Protein 6V0M (pdb70)

B-factor: mean 37.72, std 11.83, range [20.45, 95.03]

Radius of gyration: 22.23 Å; Cα contacts (8 Å, |Δi|>4): 174; chains: 3; bounding box: 69×32×53 Å

GO terms:
  GO:0004709 MAP kinase kinase kinase activity (F, IDA)
  GO:0106310 protein serine kinase activity (F, EXP)

Sequence (207 aa):
GPGDKELIDWLRLQGADAKTIEKIVEEGYTLSDILNEITKEDLRYLRLRGGLLCRLWSAVSQYRRAQEASEGPGDKELIDWLRLQGADAKTIEKIVEEGYTLSDILNEITKEDLRYLRLRGGLLCRLWSAVSQYRRAQEASEGDKELIDWLRLQGADAKTIEKIVEEGYTLSDILNEITKEDLRYLRLRGGLLCRLWSAVSQYRRAQ

Solvent-accessible surface area: 12331 Å² total; per-residue (Å²): 10,126,49,6,119,103,0,2,52,39,0,95,149,25,49,12,54,27,121,9,3,10,78,0,2,34,119,19,41,68,24,65,44,0,32,59,122,5,69,85,115,42,0,149,176,16,198,17,171,52,42,12,8,84,109,0,54,46,27,0,22,105,89,61,144,60,95,140,88,90,186,8,126,49,6,89,104,0,2,64,42,0,87,143,34,44,7,71,27,124,8,1,8,74,0,3,34,118,23,42,72,40,67,46,1,16,66,125,5,72,36,110,39,0,28,168,13,198,15,138,11,0,16,8,10,95,1,64,22,17,0,22,98,78,68,150,52,88,130,90,93,183,94,82,152,96,0,37,60,29,1,142,144,34,48,10,75,80,176,21,16,89,74,3,39,95,21,38,14,63,25,62,18,5,23,73,81,0,56,69,92,8,3,141,121,26,200,16,210,55,37,16,6,76,122,4,53,72,20,0,28,117,73,76,175,80,140

Organism: Homo sapiens (NCBI:txid9606)

Nearest PDB structures (foldseek):
  6v0m-assembly2_B  TM=1.014E+00  e=4.541E-10  Homo sapiens
  6v0m-assembly3_C  TM=9.895E-01  e=1.763E-08  Homo sapiens
  8b10-a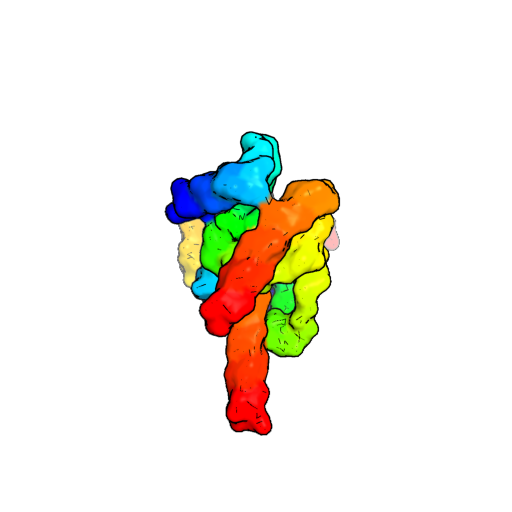ssembly1_E  TM=8.251E-01  e=5.414E-01  Homo sapiens
  3bs5-assembly1_B  TM=7.242E-01  e=5.760E-01  Homo sapiens
  2y9t-assembly1_A  TM=8.097E-01  e=1.290E+00  Homo sapiens

Foldseek 3Di:
DPQCVVVLVVLVVLPDDPVLSVLCVVVVDHPCCLLPPDDLVVVVVSVDDPSSSVSSVVVSVVSVCCVVVVD/DPQLVVVLVVLVVLPHDPVLSVLCVVVVDHPCCLLPPDDLVVVVVSVDDPVSSVSSVVVSVVSVVVVVVVD/DLVVVLVVLVVLVHDPVVSVLVVVVVDDPCCLLPPDDLVNVVVSVDDPVSSVSSVVVSVVSVVVD

Structure (mmCIF, N/CA/C/O backbone):
data_6V0M
#
_entry.id   6V0M
#
_cell.length_a   45.415
_cell.length_b   53.558
_cell.length_c   96.258
_cell.angle_alpha   90.00
_cell.angle_beta   90.00
_cell.angle_gamma   90.00
#
_symmetry.space_group_name_H-M   'P 21 21 21'
#
loop_
_entity.id
_entity.type
_entity.pdbx_description
1 polymer 'Mitogen-activated protein kinase kinase kinase 15'
2 water water
#
loop_
_atom_site.group_PDB
_atom_site.id
_atom_site.type_symbol
_atom_site.label_atom_id
_atom_site.label_alt_id
_atom_site.label_comp_id
_atom_site.label_asym_id
_atom_site.label_entity_id
_atom_site.label_seq_id
_atom_site.pdbx_PDB_ins_code
_atom_site.Cartn_x
_atom_site.Cartn_y
_atom_site.Cartn_z
_atom_site.occupancy
_atom_site.B_iso_or_equiv
_atom_site.auth_seq_id
_atom_site.auth_comp_id
_atom_site.auth_asym_id
_atom_site.auth_atom_id
_atom_site.pdbx_PDB_model_num
ATOM 1 N N . GLY A 1 1 ? 41.031 -4.128 71.499 1.00 29.76 1238 GLY A N 1
ATOM 2 C CA . GLY A 1 1 ? 41.292 -5.510 71.018 1.00 32.01 1238 GLY A CA 1
ATOM 3 C C . GLY A 1 1 ? 42.366 -6.138 71.905 1.00 33.36 1238 GLY A C 1
ATOM 4 O O . GLY A 1 1 ? 43.074 -5.433 72.633 1.00 29.93 1238 GLY A O 1
ATOM 5 N N . PRO A 1 2 ? 42.477 -7.474 71.889 1.00 38.51 1239 PRO A N 1
ATOM 6 C CA . PRO A 1 2 ? 43.536 -8.171 72.625 1.00 39.33 1239 PRO A CA 1
ATOM 7 C C . PRO A 1 2 ? 44.892 -7.669 72.220 1.00 37.05 1239 PRO A C 1
ATOM 8 O O . PRO A 1 2 ? 45.124 -7.448 71.020 1.00 41.03 1239 PRO A O 1
ATOM 12 N N . GLY A 1 3 ? 45.732 -7.356 73.217 1.00 43.03 1240 GLY A N 1
ATOM 13 C CA . GLY A 1 3 ? 47.051 -6.776 72.994 1.00 38.97 1240 GLY A CA 1
ATOM 14 C C . GLY A 1 3 ? 47.125 -5.271 72.741 1.00 35.74 1240 GLY A C 1
ATOM 15 O O . GLY A 1 3 ? 48.178 -4.661 72.579 1.00 38.02 1240 GLY A O 1
ATOM 16 N N . ASP A 1 4 ? 45.964 -4.607 72.715 1.00 32.03 1241 ASP A N 1
ATOM 17 C CA . ASP A 1 4 ? 46.009 -3.175 72.631 1.00 30.37 1241 ASP A CA 1
ATOM 18 C C . ASP A 1 4 ? 46.558 -2.503 73.885 1.00 28.55 1241 ASP A C 1
ATOM 19 O O . ASP A 1 4 ? 46.980 -1.357 73.789 1.00 28.25 1241 ASP A O 1
ATOM 24 N N . LYS A 1 5 ? 46.544 -3.180 75.035 1.00 26.39 1242 LYS A N 1
ATOM 25 C CA . LYS A 1 5 ? 47.091 -2.561 76.250 1.00 28.66 1242 LYS A CA 1
ATOM 26 C C . LYS A 1 5 ? 48.568 -2.186 76.001 1.00 28.13 1242 LYS A C 1
ATOM 27 O O . LYS A 1 5 ? 48.981 -1.082 76.339 1.00 27.08 1242 LYS A O 1
ATOM 33 N N . GLU A 1 6 ? 49.344 -3.095 75.418 1.00 31.71 1243 GLU A N 1
ATOM 34 C CA . GLU A 1 6 ? 50.781 -2.825 75.135 1.00 34.62 1243 GLU A CA 1
ATOM 35 C C . GLU A 1 6 ? 50.968 -1.650 74.175 1.00 30.95 1243 GLU A C 1
ATOM 36 O O . GLU A 1 6 ? 51.828 -0.791 74.376 1.00 27.62 1243 GLU A O 1
ATOM 42 N N . LEU A 1 7 ? 50.121 -1.601 73.145 1.00 29.08 1244 LEU A N 1
ATOM 43 C CA . LEU A 1 7 ? 50.108 -0.522 72.170 1.00 27.11 1244 LEU A CA 1
ATOM 44 C C . LEU A 1 7 ? 49.748 0.780 72.836 1.00 25.75 1244 LEU A C 1
ATOM 45 O O . LEU A 1 7 ? 50.409 1.772 72.639 1.00 25.23 1244 LEU A O 1
ATOM 50 N N . ILE A 1 8 ? 48.631 0.799 73.563 1.00 25.43 1245 ILE A N 1
ATOM 51 C CA . ILE A 1 8 ? 48.133 2.015 74.210 1.00 24.69 1245 ILE A CA 1
ATOM 52 C C . ILE A 1 8 ? 49.173 2.603 75.186 1.00 28.54 1245 ILE A C 1
ATOM 53 O O . ILE A 1 8 ? 49.432 3.831 75.182 1.00 29.07 1245 ILE A O 1
ATOM 58 N N . ASP A 1 9 ? 49.789 1.731 75.999 1.00 26.97 1246 ASP A N 1
ATOM 59 C CA . ASP A 1 9 ? 50.789 2.175 76.958 1.00 31.51 1246 ASP A CA 1
ATOM 60 C C . ASP A 1 9 ? 52.002 2.831 76.280 1.00 30.32 1246 ASP A C 1
ATOM 61 O O . ASP A 1 9 ? 52.479 3.861 76.729 1.00 28.55 1246 ASP A O 1
ATOM 66 N N . TRP A 1 10 ? 52.472 2.228 75.181 1.00 30.44 1247 TRP A N 1
ATOM 67 C CA . TRP A 1 10 ? 53.619 2.727 74.411 1.00 29.73 1247 TRP A CA 1
ATOM 68 C C . TRP A 1 10 ? 53.272 4.083 73.728 1.00 29.75 1247 TRP A C 1
ATOM 69 O O . TRP A 1 10 ? 54.064 5.019 73.771 1.00 29.17 1247 TRP A O 1
ATOM 80 N N . LEU A 1 11 ? 52.059 4.197 73.161 1.00 24.39 12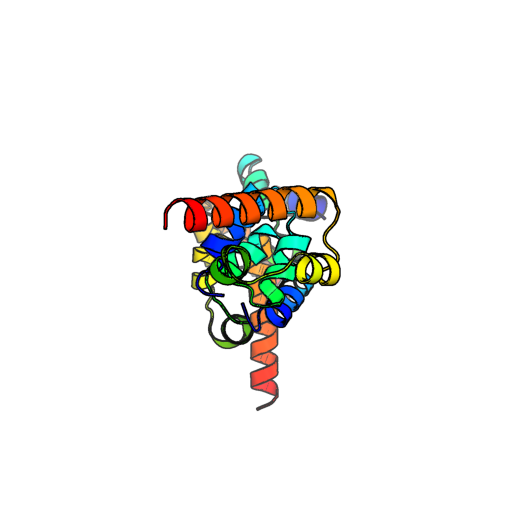48 LEU A N 1
ATOM 81 C CA . LEU A 1 11 ? 51.562 5.420 72.546 1.00 23.49 1248 LEU A CA 1
ATOM 82 C C . LEU A 1 11 ? 51.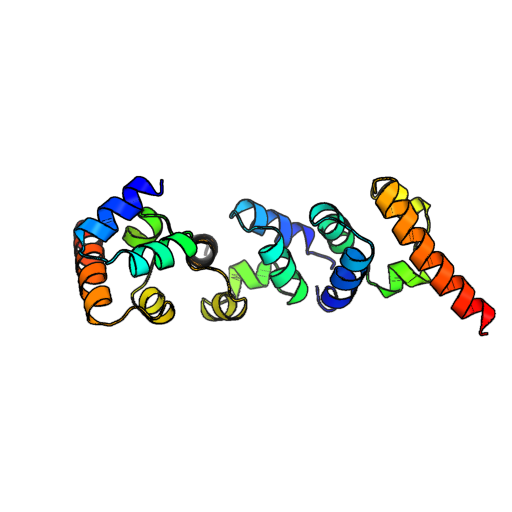525 6.559 73.595 1.00 29.13 1248 LEU A C 1
ATOM 83 O O . LEU A 1 11 ? 51.945 7.671 73.294 1.00 29.18 1248 LEU A O 1
ATOM 88 N N . ARG A 1 12 ? 51.025 6.270 74.801 1.00 28.39 1249 ARG A N 1
ATOM 89 C CA . ARG A 1 12 ? 50.937 7.242 75.879 1.00 32.89 1249 ARG A CA 1
ATOM 90 C C . ARG A 1 12 ? 52.326 7.674 76.297 1.00 31.70 1249 ARG A C 1
ATOM 91 O O . ARG A 1 12 ? 52.523 8.815 76.582 1.00 38.90 1249 ARG A O 1
ATOM 99 N N . LEU A 1 13 ? 53.284 6.742 76.308 1.00 35.51 1250 LEU A N 1
ATOM 100 C CA . LEU A 1 13 ? 54.689 7.054 76.635 1.00 38.70 1250 LEU A CA 1
ATOM 101 C C . LEU A 1 13 ? 55.309 8.038 75.601 1.00 39.08 1250 LEU A C 1
ATOM 102 O O . LEU A 1 13 ? 56.197 8.805 75.926 1.00 40.34 1250 LEU A O 1
ATOM 107 N N . GLN A 1 14 ? 54.837 8.015 74.359 1.00 36.52 1251 GLN A N 1
ATOM 108 C CA . GLN A 1 14 ? 55.264 8.957 73.319 1.00 35.37 1251 GLN A CA 1
ATOM 109 C C . GLN A 1 14 ? 54.427 10.256 73.352 1.00 33.23 1251 GLN A C 1
ATOM 110 O O . GLN A 1 14 ? 54.568 11.120 72.471 1.00 33.99 1251 GLN A O 1
ATOM 116 N N . GLY A 1 15 ? 53.500 10.368 74.310 1.00 37.07 1252 GLY A N 1
ATOM 117 C CA . GLY A 1 15 ? 52.674 11.566 74.540 1.00 33.50 1252 GL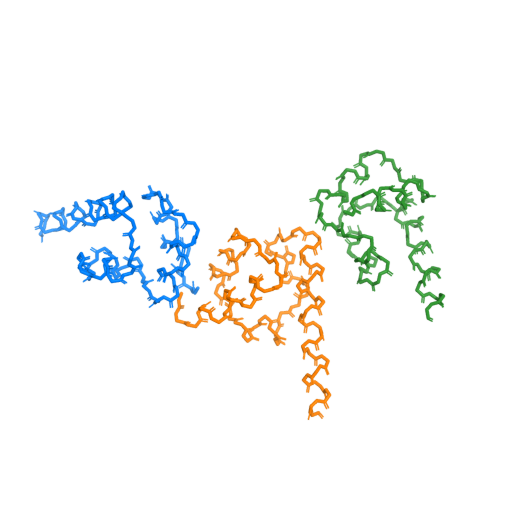Y A CA 1
ATOM 118 C C . GLY A 1 15 ? 51.406 11.685 73.724 1.00 37.09 1252 GLY A C 1
ATOM 119 O O . GLY A 1 15 ? 50.903 12.771 73.475 1.00 37.46 1252 GLY A O 1
ATOM 120 N N . ALA A 1 16 ? 50.871 10.544 73.271 1.00 30.08 1253 ALA A N 1
ATOM 121 C CA . ALA A 1 16 ? 49.686 10.551 72.462 1.00 28.71 1253 ALA A CA 1
ATOM 122 C C . ALA A 1 16 ? 48.466 10.811 73.337 1.00 32.40 1253 ALA A C 1
ATOM 123 O O . ALA A 1 16 ? 48.365 10.331 74.456 1.00 34.04 1253 ALA A O 1
ATOM 125 N N . ASP A 1 17 ? 47.557 11.627 72.819 1.00 30.09 1254 ASP A N 1
ATOM 126 C CA . ASP A 1 17 ? 46.277 11.982 73.449 1.00 36.04 1254 ASP A CA 1
ATOM 127 C C . ASP A 1 17 ? 45.244 10.872 73.149 1.00 34.37 1254 ASP A C 1
ATOM 128 O O . ASP A 1 17 ? 45.420 10.052 72.227 1.00 30.04 1254 ASP A O 1
ATOM 133 N N . ALA A 1 18 ? 44.169 10.858 73.928 1.00 35.44 1255 ALA A N 1
ATOM 134 C CA . ALA A 1 18 ? 43.162 9.799 73.855 1.00 35.39 1255 ALA A CA 1
ATOM 135 C C . ALA A 1 18 ? 42.530 9.677 72.471 1.00 38.55 1255 ALA A C 1
ATOM 136 O O . ALA A 1 18 ? 42.272 8.575 72.028 1.00 37.83 1255 ALA A O 1
ATOM 138 N N . LYS A 1 19 ? 42.270 10.814 71.795 1.00 39.45 1256 LYS A N 1
ATOM 139 C CA . LYS A 1 19 ? 41.653 10.763 70.474 1.00 40.02 1256 LYS A CA 1
ATOM 140 C C . LYS A 1 19 ? 42.569 10.162 69.446 1.00 35.65 1256 LYS A C 1
ATOM 141 O O . LYS A 1 19 ? 42.147 9.402 68.580 1.00 34.48 1256 LYS A O 1
ATOM 147 N N . THR A 1 20 ? 43.870 10.467 69.529 1.00 33.05 1257 THR A N 1
ATOM 148 C CA . THR A 1 20 ? 44.825 9.893 68.650 1.00 30.87 1257 THR A CA 1
ATOM 149 C C . THR A 1 20 ? 44.986 8.397 68.853 1.00 29.28 1257 THR A C 1
ATOM 150 O O . THR A 1 20 ? 45.108 7.638 67.861 1.00 24.23 1257 THR A O 1
ATOM 154 N N . ILE A 1 21 ? 44.996 7.994 70.127 1.00 27.16 1258 ILE A N 1
ATOM 155 C CA . ILE A 1 21 ? 45.095 6.610 70.503 1.00 26.16 1258 ILE A CA 1
ATOM 156 C C . ILE A 1 21 ? 43.871 5.861 69.887 1.00 22.82 1258 ILE A C 1
ATOM 157 O O . ILE A 1 21 ? 44.023 4.757 69.322 1.00 22.41 1258 ILE A O 1
ATOM 162 N N . GLU A 1 22 ? 42.701 6.461 69.979 1.00 26.05 1259 GLU A N 1
ATOM 163 C CA . GLU A 1 22 ? 41.487 5.837 69.402 1.00 27.90 1259 GLU A CA 1
ATOM 164 C C . GLU A 1 22 ? 41.581 5.609 67.914 1.00 27.83 1259 GLU A C 1
ATOM 165 O O . GLU A 1 22 ? 41.249 4.528 67.415 1.00 24.86 1259 GLU A O 1
ATOM 171 N N . LYS A 1 23 ? 42.095 6.621 67.201 1.00 30.97 1260 LYS A N 1
ATOM 172 C CA . LYS A 1 23 ? 42.303 6.537 65.785 1.00 35.03 1260 LYS A CA 1
ATOM 173 C C . LYS A 1 23 ? 43.235 5.392 65.387 1.00 29.10 1260 LYS A C 1
ATOM 174 O O . LYS A 1 23 ? 42.908 4.582 64.459 1.00 26.81 1260 LYS A O 1
ATOM 180 N N . ILE A 1 24 ? 44.385 5.282 66.078 1.00 27.09 1261 ILE A N 1
ATOM 181 C CA . ILE A 1 24 ? 45.302 4.211 65.786 1.00 24.86 1261 ILE A CA 1
ATOM 182 C C . ILE A 1 24 ? 44.751 2.810 66.071 1.00 29.82 1261 ILE A C 1
ATOM 183 O O . ILE A 1 24 ? 44.873 1.855 65.265 1.00 25.28 1261 ILE A O 1
ATOM 188 N N . VAL A 1 25 ? 44.086 2.699 67.222 1.00 25.80 1262 VAL A N 1
ATOM 189 C CA . VAL A 1 25 ? 43.449 1.431 67.607 1.00 25.27 1262 VAL A CA 1
ATOM 190 C C . VAL A 1 25 ? 42.349 1.054 66.622 1.00 24.18 1262 VAL A C 1
ATOM 191 O O . VAL A 1 25 ? 42.217 -0.109 66.230 1.00 29.29 1262 VAL A O 1
ATOM 195 N N . GLU A 1 26 ? 41.544 2.026 66.211 1.00 27.01 1263 GLU A N 1
ATOM 196 C CA . GLU A 1 26 ? 40.430 1.730 65.248 1.00 29.75 1263 GLU A CA 1
ATOM 197 C C . GLU A 1 26 ? 40.915 1.186 63.928 1.00 28.75 1263 GLU A C 1
ATOM 198 O O . GLU A 1 26 ? 40.214 0.453 63.298 1.00 25.30 1263 GLU A O 1
ATOM 204 N N . GLU A 1 27 ? 42.158 1.518 63.532 1.00 25.98 1264 GLU A N 1
ATOM 205 C CA . GLU A 1 27 ? 42.769 0.944 62.339 1.00 28.67 1264 GLU A CA 1
ATOM 206 C C . GLU A 1 27 ? 43.363 -0.426 62.533 1.00 27.03 1264 GLU A C 1
ATOM 207 O O . GLU A 1 27 ? 43.749 -1.086 61.568 1.00 27.69 1264 GLU A O 1
ATOM 213 N N . GLY A 1 28 ? 43.399 -0.931 63.775 1.00 26.38 1265 GLY A N 1
ATOM 214 C CA . GLY A 1 28 ? 43.838 -2.283 64.006 1.00 28.33 1265 GLY A CA 1
ATOM 215 C C . GLY A 1 28 ? 45.370 -2.393 63.896 1.00 24.20 1265 GLY A C 1
ATOM 216 O O . GLY A 1 28 ? 45.900 -3.441 63.640 1.00 27.49 1265 GLY A O 1
ATOM 217 N N . TYR A 1 29 ? 46.048 -1.269 64.070 1.00 24.01 1266 TYR A N 1
ATOM 218 C CA . TYR A 1 29 ? 47.546 -1.317 64.239 1.00 24.52 1266 TYR A CA 1
ATOM 219 C C . TYR A 1 29 ? 47.901 -2.052 65.536 1.00 30.30 1266 TYR A C 1
ATOM 220 O O . TYR A 1 29 ? 47.296 -1.869 66.552 1.00 31.00 1266 TYR A O 1
ATOM 229 N N . THR A 1 30 ? 48.936 -2.879 65.461 1.00 27.96 1267 THR A N 1
ATOM 230 C CA . THR A 1 30 ? 49.548 -3.504 66.651 1.00 27.55 1267 THR A CA 1
ATOM 231 C C . THR A 1 30 ? 50.830 -2.731 66.887 1.00 28.76 1267 THR A C 1
ATOM 232 O O . THR A 1 30 ? 51.346 -2.005 65.999 1.00 23.81 1267 THR A O 1
ATOM 236 N N . LEU A 1 31 ? 51.384 -2.942 68.080 1.00 28.79 1268 LEU A N 1
ATOM 237 C CA . LEU A 1 31 ? 52.663 -2.355 68.415 1.00 26.88 1268 LEU A CA 1
ATOM 238 C C . LEU A 1 31 ? 53.692 -2.878 67.425 1.00 25.72 1268 LEU A C 1
ATOM 239 O O . LEU A 1 31 ? 54.533 -2.118 66.925 1.00 29.02 1268 LEU A O 1
ATOM 244 N N . SER A 1 32 ? 53.620 -4.169 67.091 1.00 28.20 1269 SER A N 1
ATOM 245 C CA . SER A 1 32 ? 54.535 -4.714 66.071 1.00 27.19 1269 SER A CA 1
ATOM 246 C C . SER A 1 32 ? 54.512 -3.945 64.753 1.00 27.40 1269 SER A C 1
ATOM 247 O O . SER A 1 32 ? 55.565 -3.642 64.118 1.00 29.26 1269 SER A O 1
ATOM 250 N N . ASP A 1 33 ? 53.298 -3.631 64.284 1.00 26.43 1270 ASP A N 1
ATOM 251 C CA . ASP A 1 33 ? 53.136 -2.866 63.056 1.00 24.56 1270 ASP A CA 1
ATOM 252 C C . ASP A 1 33 ? 53.862 -1.511 63.167 1.00 22.73 1270 ASP A C 1
ATOM 253 O O . ASP A 1 33 ? 54.460 -1.051 62.153 1.00 25.18 1270 ASP A O 1
ATOM 258 N N . ILE A 1 34 ? 53.692 -0.810 64.315 1.00 23.74 1271 ILE A N 1
ATOM 259 C CA . ILE A 1 34 ? 54.214 0.534 64.506 1.00 23.02 1271 ILE A CA 1
ATOM 260 C C . ILE A 1 34 ? 55.750 0.455 64.519 1.00 23.10 1271 ILE A C 1
ATOM 261 O O . ILE A 1 34 ? 56.377 1.181 63.815 1.00 21.35 1271 ILE A O 1
ATOM 266 N N . LEU A 1 35 ? 56.273 -0.496 65.288 1.00 25.39 1272 LEU A N 1
ATOM 267 C CA . LEU A 1 35 ? 57.761 -0.626 65.401 1.00 27.82 1272 LEU A CA 1
ATOM 268 C C . LEU A 1 35 ? 58.446 -1.040 64.104 1.00 24.64 1272 LEU A C 1
ATOM 269 O O . LEU A 1 35 ? 59.569 -0.622 63.820 1.00 30.04 1272 LEU A O 1
ATOM 274 N N . ASN A 1 36 ? 57.810 -1.947 63.358 1.00 22.52 1273 ASN A N 1
ATOM 275 C CA . ASN A 1 36 ? 58.434 -2.653 62.216 1.00 28.62 1273 ASN A CA 1
ATOM 276 C C . ASN A 1 36 ? 57.953 -2.273 60.785 1.00 30.94 1273 ASN A C 1
ATOM 277 O O . ASN A 1 36 ? 58.708 -2.305 59.845 1.00 26.35 1273 ASN A O 1
ATOM 282 N N . GLU A 1 37 ? 56.666 -1.932 60.629 1.00 25.87 1274 GLU A N 1
ATOM 283 C CA . GLU A 1 37 ? 56.036 -1.874 59.305 1.00 28.66 1274 GLU A CA 1
ATOM 284 C C . GLU A 1 37 ? 55.634 -0.508 58.827 1.00 29.69 1274 GLU A C 1
ATOM 285 O O . GLU A 1 37 ? 55.723 -0.233 57.659 1.00 30.73 1274 GLU A O 1
ATOM 291 N N . ILE A 1 38 ? 55.137 0.348 59.726 1.00 29.64 1275 ILE A N 1
ATOM 292 C CA . ILE A 1 38 ? 54.620 1.636 59.259 1.00 30.72 1275 ILE A CA 1
ATOM 293 C C . ILE A 1 38 ? 55.675 2.558 58.683 1.00 35.41 1275 ILE A C 1
ATOM 294 O O . ILE A 1 38 ? 56.890 2.451 58.969 1.00 33.49 1275 ILE A O 1
ATOM 299 N N . THR A 1 39 ? 55.197 3.422 57.788 1.00 36.19 1276 THR A N 1
ATOM 300 C CA . THR A 1 39 ? 56.008 4.455 57.203 1.00 32.74 1276 THR A CA 1
ATOM 301 C C . THR A 1 39 ? 55.530 5.752 57.743 1.00 35.26 1276 THR A C 1
ATOM 302 O O . THR A 1 39 ? 54.412 5.869 58.283 1.00 31.73 1276 THR A O 1
ATOM 306 N N . LYS A 1 40 ? 56.344 6.785 57.539 1.00 33.91 1277 LYS A N 1
ATOM 307 C CA . LYS A 1 40 ? 55.943 8.118 57.948 1.00 37.38 1277 LYS A CA 1
ATOM 308 C C . LYS A 1 40 ? 54.650 8.511 57.213 1.00 37.62 1277 LYS A C 1
ATOM 309 O O . LYS A 1 40 ? 53.807 9.210 57.781 1.00 39.72 1277 LYS A O 1
ATOM 315 N N . GLU A 1 41 ? 54.499 8.075 55.957 1.00 33.21 1278 GLU A N 1
ATOM 316 C CA . GLU A 1 41 ? 53.302 8.394 55.178 1.00 38.42 1278 GLU A CA 1
ATOM 317 C C . GLU A 1 41 ? 52.005 7.873 55.810 1.00 34.05 1278 GLU A C 1
ATOM 318 O O . GLU A 1 41 ? 50.955 8.534 55.749 1.00 33.52 1278 GLU A O 1
ATOM 324 N N . ASP A 1 42 ? 52.086 6.716 56.471 1.00 30.00 1279 ASP A N 1
ATOM 325 C CA . ASP A 1 42 ? 50.932 6.135 57.227 1.00 28.77 1279 ASP A CA 1
ATOM 326 C C . ASP A 1 42 ? 50.550 7.081 58.327 1.00 31.09 1279 ASP A C 1
ATOM 327 O O . ASP A 1 42 ? 49.371 7.321 58.506 1.00 36.14 1279 ASP A O 1
ATOM 332 N N . LEU A 1 43 ? 51.555 7.615 59.047 1.00 29.32 1280 LEU A N 1
ATOM 333 C CA . LEU A 1 43 ? 51.286 8.565 60.138 1.00 28.90 1280 LEU A CA 1
ATOM 334 C C . LEU A 1 43 ? 50.633 9.869 59.613 1.00 27.89 1280 LEU A C 1
ATOM 335 O O . LEU A 1 43 ? 49.693 10.362 60.212 1.00 30.09 1280 LEU A O 1
ATOM 340 N N . ARG A 1 44 ? 51.127 10.383 58.481 1.00 29.06 1281 ARG A N 1
ATOM 341 C CA . ARG A 1 44 ? 50.541 11.558 57.849 1.00 31.47 1281 ARG A CA 1
ATOM 342 C C . ARG A 1 44 ? 49.095 11.303 57.416 1.00 33.61 1281 ARG A C 1
ATOM 343 O O . ARG A 1 44 ? 48.208 12.161 57.567 1.00 33.92 1281 ARG A O 1
ATOM 351 N N . TYR A 1 45 ? 48.839 10.105 56.884 1.00 32.60 1282 TYR A N 1
ATOM 352 C CA . TYR A 1 45 ? 47.472 9.771 56.436 1.00 32.16 1282 TYR A CA 1
ATOM 353 C C . TYR A 1 45 ? 46.526 9.728 57.641 1.00 30.81 1282 TYR A C 1
ATOM 354 O O . TYR A 1 45 ? 45.347 10.089 57.530 1.00 32.64 1282 TYR A O 1
ATOM 363 N N . LEU A 1 46 ? 47.036 9.301 58.803 1.00 29.94 1283 LEU A N 1
ATOM 364 C CA . LEU A 1 46 ? 46.261 9.308 60.035 1.00 31.13 1283 LEU A CA 1
ATOM 365 C C . LEU A 1 46 ? 46.007 10.703 60.551 1.00 32.11 1283 LEU A C 1
ATOM 366 O O . LEU A 1 46 ? 45.273 10.858 61.501 1.00 34.26 1283 LEU A O 1
ATOM 371 N N . ARG A 1 47 ? 46.620 11.698 59.908 1.00 32.92 1284 ARG A N 1
ATOM 372 C CA . ARG A 1 47 ? 46.565 13.101 60.332 1.00 38.14 1284 ARG A CA 1
ATOM 373 C C . ARG A 1 47 ? 47.058 13.346 61.763 1.00 31.93 1284 ARG A C 1
ATOM 374 O O . ARG A 1 47 ? 46.505 14.207 62.487 1.00 33.29 1284 ARG A O 1
ATOM 382 N N . LEU A 1 48 ? 48.169 12.695 62.108 1.00 27.81 1285 LEU A N 1
ATOM 383 C CA . LEU A 1 48 ? 48.857 12.973 63.349 1.00 27.84 1285 LEU A CA 1
ATOM 384 C C . LEU A 1 48 ? 49.420 14.362 63.323 1.00 26.60 1285 LEU A C 1
ATOM 385 O O . LEU A 1 48 ? 49.935 14.832 62.302 1.00 30.41 1285 LEU A O 1
ATOM 390 N N . ARG A 1 49 ? 49.276 15.068 64.450 1.00 27.17 1286 ARG A N 1
ATOM 391 C CA . ARG A 1 49 ? 49.903 16.359 64.649 1.00 28.99 1286 ARG A CA 1
ATOM 392 C C . ARG A 1 49 ? 51.435 16.197 64.735 1.00 27.56 1286 ARG A C 1
ATOM 393 O O . ARG A 1 49 ? 51.945 15.118 65.126 1.00 27.71 1286 ARG A O 1
ATOM 401 N N . GLY A 1 50 ? 52.132 17.242 64.310 1.00 27.82 1287 GLY A N 1
ATOM 402 C CA . GLY A 1 50 ? 53.594 17.233 64.108 1.00 30.82 1287 GLY A CA 1
ATOM 403 C C . GLY A 1 50 ? 54.402 16.751 65.301 1.00 29.49 1287 GLY A C 1
ATOM 404 O O . GLY A 1 50 ? 55.363 15.987 65.150 1.00 26.10 1287 GLY A O 1
ATOM 405 N N . GLY A 1 51 ? 54.065 17.250 66.492 1.00 30.45 1288 GLY A N 1
ATOM 406 C CA . GLY A 1 51 ? 54.783 16.923 67.727 1.00 31.32 1288 GLY A CA 1
ATOM 407 C C . GLY A 1 51 ? 54.786 15.431 67.996 1.00 28.91 1288 GLY A C 1
ATOM 408 O O . GLY A 1 51 ? 55.821 14.776 68.185 1.00 29.56 1288 GLY A O 1
ATOM 409 N N . LEU A 1 52 ? 53.592 14.832 68.003 1.00 24.72 1289 LEU A N 1
ATOM 410 C CA . LEU A 1 52 ? 53.488 13.410 68.232 1.00 27.17 1289 LEU A CA 1
ATOM 411 C C . LEU A 1 52 ? 54.143 12.628 67.107 1.00 25.90 1289 LEU A C 1
ATOM 412 O O . LEU A 1 52 ? 54.811 11.630 67.366 1.00 27.55 1289 LEU A O 1
ATOM 417 N N . LEU A 1 53 ? 53.939 13.076 65.860 1.00 26.39 1290 LEU A N 1
ATOM 418 C CA . LEU A 1 53 ? 54.484 12.374 64.735 1.00 27.83 1290 LEU A CA 1
ATOM 419 C C . LEU A 1 53 ? 56.012 12.369 64.844 1.00 28.89 1290 LEU A C 1
ATOM 420 O O . LEU A 1 53 ? 56.656 11.360 64.650 1.00 27.42 1290 LEU A O 1
ATOM 425 N N . CYS A 1 54 ? 56.551 13.500 65.263 1.00 26.97 1291 CYS A N 1
ATOM 426 C CA . CYS A 1 54 ? 58.047 13.655 65.391 1.00 28.92 1291 CYS A CA 1
ATOM 427 C C . CYS A 1 54 ? 58.585 12.691 66.443 1.00 30.90 1291 CYS A C 1
ATOM 428 O O . CYS A 1 54 ? 59.471 11.887 66.151 1.00 29.22 1291 CYS A O 1
ATOM 431 N N . ARG A 1 55 ? 57.939 12.706 67.612 1.00 30.35 1292 ARG A N 1
ATOM 432 C CA . ARG A 1 55 ? 58.266 11.844 68.744 1.00 35.61 1292 ARG A CA 1
ATOM 433 C C . ARG A 1 55 ? 58.129 10.392 68.452 1.00 32.22 1292 ARG A C 1
ATOM 434 O O . ARG A 1 55 ? 59.008 9.563 68.783 1.00 31.78 1292 ARG A O 1
ATOM 442 N N . LEU A 1 56 ? 56.975 10.035 67.873 1.00 28.27 1293 LEU A N 1
ATOM 443 C CA . LEU A 1 56 ? 56.689 8.675 67.580 1.00 29.94 1293 LEU A CA 1
ATOM 444 C C . LEU A 1 56 ? 57.671 8.093 66.536 1.00 25.30 1293 LEU A C 1
ATOM 445 O O . LEU A 1 56 ? 58.243 6.995 66.728 1.00 26.73 1293 LEU A O 1
ATOM 450 N N . TRP A 1 57 ? 57.887 8.845 65.462 1.00 24.29 1294 TRP A N 1
ATOM 451 C CA . TRP A 1 57 ? 58.783 8.382 64.437 1.00 26.62 1294 TRP A CA 1
ATOM 452 C C . TRP A 1 57 ? 60.232 8.303 64.941 1.00 28.26 1294 TRP A C 1
ATOM 453 O O . TRP A 1 57 ? 60.989 7.425 64.524 1.00 24.11 1294 TRP A O 1
ATOM 464 N N . SER A 1 58 ? 60.628 9.231 65.802 1.00 29.37 1295 SER A N 1
ATOM 465 C CA . SER A 1 58 ? 61.976 9.164 66.389 1.00 28.57 1295 SER A CA 1
ATOM 466 C C . SER A 1 58 ? 62.153 7.885 67.204 1.00 26.42 1295 SER A C 1
ATOM 467 O O . SER A 1 58 ? 63.188 7.180 67.030 1.00 26.94 1295 SER A O 1
ATOM 470 N N . ALA A 1 59 ? 61.129 7.514 67.997 1.00 28.28 1296 ALA A N 1
ATOM 471 C CA . ALA A 1 59 ? 61.149 6.243 68.753 1.00 27.20 1296 ALA A CA 1
ATOM 472 C C . ALA A 1 59 ? 61.224 4.996 67.833 1.00 28.52 1296 ALA A C 1
ATOM 473 O O . ALA A 1 59 ? 62.088 4.107 68.022 1.00 26.50 1296 ALA A O 1
ATOM 475 N N . VAL A 1 60 ? 60.359 4.963 66.821 1.00 21.58 1297 VAL A N 1
ATOM 476 C CA . VAL A 1 60 ? 60.329 3.882 65.846 1.00 21.74 1297 VAL A CA 1
ATOM 477 C C . VAL A 1 60 ? 61.728 3.780 65.129 1.00 24.09 1297 VAL A C 1
ATOM 478 O O . VAL A 1 60 ? 62.311 2.689 65.005 1.00 25.49 1297 VAL A O 1
ATOM 482 N N . SER A 1 61 ? 62.271 4.928 64.669 1.00 23.75 1298 SER A N 1
ATOM 483 C CA . SER A 1 61 ? 63.515 4.949 63.937 1.00 27.48 1298 SER A CA 1
ATOM 484 C C . SER A 1 61 ? 64.705 4.453 64.783 1.00 27.03 1298 SER A C 1
ATOM 485 O O . SER A 1 61 ? 65.550 3.707 64.266 1.00 24.93 1298 SER A O 1
ATOM 488 N N . GLN A 1 62 ? 64.758 4.870 66.043 1.00 25.06 1299 GLN A N 1
ATOM 489 C CA . GLN A 1 62 ? 65.810 4.386 66.967 1.00 28.13 1299 GLN A CA 1
ATOM 490 C C . GLN A 1 62 ? 65.730 2.885 67.216 1.00 26.09 1299 GLN A C 1
ATOM 491 O O . GLN A 1 62 ? 66.781 2.187 67.280 1.00 26.27 1299 GLN A O 1
ATOM 497 N N . TYR A 1 63 ? 64.496 2.362 67.343 1.00 24.21 1300 TYR A N 1
ATOM 498 C CA . TYR A 1 63 ? 64.276 0.938 67.494 1.00 23.83 1300 TYR A CA 1
ATOM 499 C C . TYR A 1 63 ? 64.793 0.215 66.256 1.00 21.96 1300 TYR A C 1
ATOM 500 O O . TYR A 1 63 ? 65.560 -0.757 66.395 1.00 23.56 1300 TYR A O 1
ATOM 509 N N . ARG A 1 64 ? 64.436 0.721 65.079 1.00 22.06 1301 ARG A N 1
ATOM 510 C CA . ARG A 1 64 ? 64.820 0.057 63.826 1.00 24.61 1301 ARG A CA 1
ATOM 511 C C . ARG A 1 64 ? 66.328 0.110 63.570 1.00 25.26 1301 ARG A C 1
ATOM 512 O O . ARG A 1 64 ? 66.961 -0.874 63.094 1.00 24.64 1301 ARG A O 1
ATOM 520 N N . ARG A 1 65 ? 66.921 1.251 63.913 1.00 27.20 1302 ARG A N 1
ATOM 521 C CA . ARG A 1 65 ? 68.402 1.396 63.799 1.00 31.67 1302 ARG A CA 1
ATOM 522 C C . ARG A 1 65 ? 69.139 0.450 64.717 1.00 29.67 1302 ARG A C 1
ATOM 523 O O . ARG A 1 65 ? 70.158 -0.139 64.326 1.00 28.84 1302 ARG A O 1
ATOM 531 N N . ALA A 1 66 ? 68.655 0.315 65.950 1.00 26.79 1303 ALA A N 1
ATOM 532 C CA . ALA A 1 66 ? 69.254 -0.579 66.920 1.00 28.16 1303 ALA A CA 1
ATOM 533 C C . ALA A 1 66 ? 69.155 -2.028 66.475 1.00 30.35 1303 ALA A C 1
ATOM 534 O O . ALA A 1 66 ? 70.156 -2.782 66.611 1.00 30.28 1303 ALA A O 1
ATOM 536 N N . GLN A 1 67 ? 67.947 -2.430 66.021 1.00 30.13 1304 GLN A N 1
ATOM 537 C CA . GLN A 1 67 ? 67.794 -3.775 65.469 1.00 31.38 1304 GLN A CA 1
ATOM 538 C C . GLN A 1 67 ? 68.732 -4.052 64.302 1.00 30.74 1304 GLN A C 1
ATOM 539 O O . GLN A 1 67 ? 69.444 -5.044 64.285 1.00 38.46 1304 GLN A O 1
ATOM 545 N N . GLU A 1 68 ? 68.813 -3.131 63.351 1.00 31.29 1305 GLU A N 1
ATOM 546 C CA . GLU A 1 68 ? 69.630 -3.322 62.167 1.00 35.80 1305 GLU A CA 1
ATOM 547 C C . GLU A 1 68 ? 71.089 -3.269 62.554 1.00 36.53 1305 GLU A C 1
ATOM 548 O O . GLU A 1 68 ? 71.923 -4.044 62.019 1.00 41.12 1305 GLU A O 1
ATOM 554 N N . ALA A 1 69 ? 71.432 -2.358 63.469 1.00 33.52 1306 ALA A N 1
ATOM 555 C CA . ALA A 1 69 ? 72.827 -2.204 63.947 1.00 36.94 1306 ALA A CA 1
ATOM 556 C C . ALA A 1 69 ? 73.285 -3.455 64.666 1.00 39.34 1306 ALA A C 1
ATOM 557 O O . ALA A 1 69 ? 74.505 -3.806 64.620 1.00 37.20 1306 ALA A O 1
ATOM 559 N N . SER A 1 70 ? 72.347 -4.140 65.333 1.00 40.32 1307 SER A N 1
ATOM 560 C CA . SER A 1 70 ? 72.712 -5.261 66.208 1.00 46.68 1307 SER A CA 1
ATOM 561 C C . SER A 1 70 ? 72.889 -6.522 65.417 1.00 51.35 1307 SER A C 1
ATOM 562 O O . SER A 1 70 ? 73.664 -7.362 65.834 1.00 48.88 1307 SER A O 1
ATOM 565 N N . GLU A 1 71 ? 72.128 -6.655 64.315 1.00 54.38 1308 GLU A N 1
ATOM 566 C CA . GLU A 1 71 ? 72.276 -7.697 63.290 1.00 58.63 1308 GLU A CA 1
ATOM 567 C C . GLU A 1 71 ? 72.527 -9.092 63.873 1.00 70.10 1308 GLU A C 1
ATOM 568 O O . GLU A 1 71 ? 72.108 -10.114 63.304 1.00 70.95 1308 GLU A O 1
ATOM 574 N N . GLY B 1 1 ? 41.870 -2.466 67.936 1.00 29.69 1238 GLY B N 1
ATOM 575 C CA . GLY B 1 1 ? 41.776 -3.625 67.079 1.00 30.32 1238 GLY B CA 1
ATOM 576 C C . GLY B 1 1 ? 40.664 -3.481 66.044 1.00 35.42 1238 GLY B C 1
ATOM 577 O O . GLY B 1 1 ? 39.825 -2.584 66.137 1.00 30.29 1238 GLY B O 1
ATOM 578 N N . PRO B 1 2 ? 40.658 -4.363 65.016 1.00 37.29 1239 PRO B N 1
ATOM 579 C CA . PRO B 1 2 ? 39.603 -4.380 64.006 1.00 39.37 1239 PRO B CA 1
ATOM 580 C C . PRO B 1 2 ? 38.247 -4.510 64.666 1.00 37.26 1239 PRO B C 1
ATOM 581 O O . PRO B 1 2 ? 38.087 -5.317 65.613 1.00 36.73 1239 PRO B O 1
ATOM 585 N N . GLY B 1 3 ? 37.306 -3.648 64.280 1.00 40.31 1240 GLY B N 1
ATOM 586 C CA . GLY B 1 3 ? 35.992 -3.593 64.916 1.00 34.78 1240 GLY B CA 1
ATOM 587 C C . GLY B 1 3 ? 35.819 -2.621 66.076 1.00 34.16 1240 GLY B C 1
ATOM 588 O O . GLY B 1 3 ? 34.707 -2.338 66.549 1.00 34.76 1240 GLY B O 1
ATOM 589 N N . ASP B 1 4 ? 36.931 -2.107 66.613 1.00 28.96 1241 ASP B N 1
ATOM 590 C CA . ASP B 1 4 ? 36.777 -1.211 67.746 1.00 27.09 1241 ASP B CA 1
ATOM 591 C C . ASP B 1 4 ? 36.138 0.138 67.432 1.00 25.34 1241 ASP B C 1
ATOM 592 O O . ASP B 1 4 ? 35.627 0.791 68.341 1.00 26.90 1241 ASP B O 1
ATOM 597 N N . LYS B 1 5 ? 36.198 0.567 66.178 1.00 25.45 1242 LYS B N 1
ATOM 598 C CA . LYS B 1 5 ? 35.551 1.833 65.802 1.00 30.59 1242 LYS B CA 1
ATOM 599 C C . LYS B 1 5 ? 34.051 1.842 66.241 1.00 29.07 1242 LYS B C 1
ATOM 600 O O . LYS B 1 5 ? 33.582 2.790 66.876 1.00 30.24 1242 LYS B O 1
ATOM 606 N N . GLU B 1 6 ? 33.358 0.759 65.917 1.00 27.01 1243 GLU B N 1
ATOM 607 C CA . GLU B 1 6 ? 31.919 0.619 66.232 1.00 31.88 1243 GLU B CA 1
ATOM 608 C C . GLU B 1 6 ? 31.679 0.646 67.756 1.00 30.65 1243 GLU B C 1
ATOM 609 O O . GLU B 1 6 ? 30.745 1.272 68.254 1.00 29.51 1243 GLU B O 1
ATOM 615 N N . LEU B 1 7 ? 32.527 -0.085 68.497 1.00 26.15 1244 LEU B N 1
ATOM 616 C CA . LEU B 1 7 ? 32.511 -0.118 69.922 1.00 24.71 1244 LEU B CA 1
ATOM 617 C C . LEU B 1 7 ? 32.752 1.209 70.545 1.00 23.43 1244 LEU B C 1
ATOM 618 O O . LEU B 1 7 ? 32.002 1.640 71.428 1.00 23.94 1244 LEU B O 1
ATOM 623 N N . ILE B 1 8 ? 33.838 1.880 70.117 1.00 23.71 1245 ILE B N 1
ATOM 624 C CA . ILE B 1 8 ? 34.191 3.168 70.692 1.00 23.42 1245 ILE B CA 1
ATOM 625 C C . ILE B 1 8 ? 33.054 4.195 70.463 1.00 27.78 1245 ILE B C 1
ATOM 626 O O . ILE B 1 8 ? 32.695 4.950 71.394 1.00 27.07 1245 ILE B O 1
ATOM 631 N N . ASP B 1 9 ? 32.528 4.238 69.238 1.00 29.31 1246 ASP B N 1
ATOM 632 C CA . ASP B 1 9 ? 31.486 5.236 68.892 1.00 33.29 1246 ASP B CA 1
ATOM 633 C C . ASP B 1 9 ? 30.201 5.046 69.721 1.00 30.18 1246 ASP B C 1
ATOM 634 O O . ASP B 1 9 ? 29.595 6.004 70.176 1.00 29.60 1246 ASP B O 1
ATOM 639 N N . TRP B 1 10 ? 29.849 3.793 69.986 1.00 28.14 1247 TRP B N 1
ATOM 640 C CA . TRP B 1 10 ? 28.654 3.472 70.770 1.00 29.85 1247 TRP B CA 1
ATOM 641 C C . TRP B 1 10 ? 28.863 3.839 72.262 1.00 34.24 1247 TRP B C 1
ATOM 642 O O . TRP B 1 10 ? 27.999 4.450 72.876 1.00 28.39 1247 TRP B O 1
ATOM 653 N N . LEU B 1 11 ? 30.052 3.521 72.807 1.00 27.08 1248 LEU B N 1
ATOM 654 C CA . LEU B 1 11 ? 30.427 3.917 74.157 1.00 25.61 1248 LEU B CA 1
ATOM 655 C C . LEU B 1 11 ? 30.423 5.394 74.382 1.00 29.40 1248 LEU B C 1
ATOM 656 O O . LEU B 1 11 ? 29.839 5.861 75.397 1.00 32.50 1248 LEU B O 1
ATOM 661 N N . ARG B 1 12 ? 30.977 6.152 73.413 1.00 33.45 1249 ARG B N 1
ATOM 662 C CA . ARG B 1 12 ? 31.012 7.609 73.454 1.00 32.37 1249 ARG B CA 1
ATOM 663 C C . ARG B 1 12 ? 29.582 8.115 73.458 1.00 36.43 1249 ARG B C 1
ATOM 664 O O . ARG B 1 12 ? 29.252 9.059 74.181 1.00 34.80 1249 ARG B O 1
ATOM 672 N N . LEU B 1 13 ? 28.738 7.494 72.634 1.00 34.58 1250 LEU B N 1
ATOM 673 C CA . LEU B 1 13 ? 27.321 7.926 72.504 1.00 40.93 1250 LEU B CA 1
ATOM 674 C C . LEU B 1 13 ? 26.573 7.767 73.821 1.00 34.81 1250 LEU B C 1
ATOM 675 O O . LEU B 1 13 ? 25.644 8.534 74.100 1.00 40.42 1250 LEU B O 1
ATOM 680 N N . GLN B 1 14 ? 26.940 6.769 74.630 1.00 32.18 1251 GLN B N 1
ATOM 681 C CA . GLN B 1 14 ? 26.355 6.526 75.934 1.00 35.61 1251 GLN B CA 1
ATOM 682 C C . GLN B 1 14 ? 27.020 7.338 77.042 1.00 43.30 1251 GLN B C 1
ATOM 683 O O . GLN B 1 14 ? 26.691 7.149 78.218 1.00 48.05 1251 GLN B O 1
ATOM 689 N N . GLY B 1 15 ? 27.987 8.200 76.673 1.00 40.83 1252 GLY B N 1
ATOM 690 C CA . GLY B 1 15 ? 28.615 9.135 77.601 1.00 42.65 1252 GLY B CA 1
ATOM 691 C C . GLY B 1 15 ? 29.797 8.581 78.382 1.00 37.68 1252 GLY B C 1
ATOM 692 O O . GLY B 1 15 ? 30.182 9.111 79.394 1.00 38.57 1252 GLY B O 1
ATOM 693 N N . ALA B 1 16 ? 30.415 7.520 77.868 1.00 37.65 1253 ALA B N 1
ATOM 694 C CA . ALA B 1 16 ? 31.611 6.952 78.471 1.00 33.77 1253 ALA B CA 1
ATOM 695 C C . ALA B 1 16 ? 32.775 7.887 78.125 1.00 36.73 1253 ALA B C 1
ATOM 696 O O . ALA B 1 16 ? 32.875 8.383 77.021 1.00 34.26 1253 ALA B O 1
ATOM 698 N N . ASP B 1 17 ? 33.636 8.101 79.119 1.00 35.42 1254 ASP B N 1
ATOM 699 C CA . ASP B 1 17 ? 34.842 8.892 79.042 1.00 37.73 1254 ASP B CA 1
ATOM 700 C C . ASP B 1 17 ? 35.985 8.077 78.434 1.00 32.45 1254 ASP B C 1
ATOM 701 O O . ASP B 1 17 ? 35.928 6.828 78.327 1.00 31.38 1254 ASP B O 1
ATOM 706 N N . ALA B 1 18 ? 37.044 8.798 78.020 1.00 36.13 1255 ALA B N 1
ATOM 707 C CA . ALA B 1 18 ? 38.112 8.156 77.247 1.00 34.69 1255 ALA B CA 1
ATOM 708 C C . ALA B 1 18 ? 38.823 7.059 78.055 1.00 34.29 1255 ALA B C 1
ATOM 709 O O . ALA B 1 18 ? 39.227 6.076 77.482 1.00 31.62 1255 ALA B O 1
ATOM 711 N N . LYS B 1 19 ? 39.002 7.244 79.362 1.00 35.90 1256 LYS B N 1
ATOM 712 C CA . LYS B 1 19 ? 39.682 6.228 80.175 1.00 42.29 1256 LYS B CA 1
ATOM 713 C C . LYS B 1 19 ? 38.871 4.957 80.266 1.00 35.47 1256 LYS B C 1
ATOM 714 O O . LYS B 1 19 ? 39.423 3.861 80.163 1.00 31.18 1256 LYS B O 1
ATOM 720 N N . THR B 1 20 ? 37.547 5.081 80.390 1.00 33.48 1257 THR B N 1
ATOM 721 C CA . THR B 1 20 ? 36.683 3.926 80.401 1.00 33.20 1257 THR B CA 1
ATOM 722 C C . THR B 1 20 ? 36.716 3.182 79.080 1.00 29.76 1257 THR B C 1
ATOM 723 O O . THR B 1 20 ? 36.780 1.981 79.084 1.00 28.46 1257 THR B O 1
ATOM 727 N N . ILE B 1 21 ? 36.697 3.928 77.980 1.00 27.53 1258 ILE B N 1
ATOM 728 C CA . ILE B 1 21 ? 36.701 3.391 76.666 1.00 25.70 1258 ILE B CA 1
ATOM 729 C C . ILE B 1 21 ? 38.007 2.596 76.488 1.00 26.64 1258 ILE B C 1
ATOM 730 O O . ILE B 1 21 ? 37.984 1.499 75.951 1.00 24.01 1258 ILE B O 1
ATOM 735 N N . GLU B 1 22 ? 39.119 3.160 76.963 1.00 26.22 1259 GLU B N 1
ATOM 736 C CA . GLU B 1 22 ? 40.445 2.526 76.839 1.00 31.81 1259 GLU B CA 1
ATOM 737 C C . GLU B 1 22 ? 40.483 1.179 77.569 1.00 27.31 1259 GLU B C 1
ATOM 738 O O . GLU B 1 22 ? 40.953 0.170 77.042 1.00 26.30 1259 GLU B O 1
ATOM 744 N N . LYS B 1 23 ? 39.928 1.171 78.772 1.00 27.70 1260 LYS B N 1
ATOM 745 C CA . LYS B 1 23 ? 39.773 -0.034 79.578 1.00 28.76 1260 LYS B CA 1
ATOM 746 C C . LYS B 1 23 ? 39.015 -1.106 78.886 1.00 27.74 1260 LYS B C 1
ATOM 747 O O . LYS B 1 23 ? 39.438 -2.246 78.858 1.00 26.32 1260 LYS B O 1
ATOM 753 N N . ILE B 1 24 ? 37.820 -0.775 78.377 1.00 24.08 1261 ILE B N 1
ATOM 754 C CA . ILE B 1 24 ? 37.008 -1.757 77.678 1.00 23.96 1261 ILE B CA 1
ATOM 755 C C . ILE B 1 24 ? 37.660 -2.290 76.405 1.00 24.02 1261 ILE B C 1
ATOM 756 O O . ILE B 1 24 ? 37.613 -3.493 76.089 1.00 23.58 1261 ILE B O 1
ATOM 761 N N . VAL B 1 25 ? 38.279 -1.397 75.629 1.00 26.25 1262 VAL B N 1
ATOM 762 C CA . VAL B 1 25 ? 39.044 -1.818 74.462 1.00 23.55 1262 VAL B CA 1
ATOM 763 C C . VAL B 1 25 ? 40.188 -2.775 74.839 1.00 23.29 1262 VAL B C 1
ATOM 764 O O . VAL B 1 25 ? 40.372 -3.840 74.214 1.00 26.02 1262 VAL B O 1
ATOM 768 N N . GLU B 1 26 ? 40.957 -2.397 75.849 1.00 24.27 1263 GLU B N 1
ATOM 769 C CA . GLU B 1 26 ? 42.123 -3.201 76.294 1.00 26.17 1263 GLU B CA 1
ATOM 770 C C . GLU B 1 26 ? 41.698 -4.590 76.757 1.00 28.20 1263 GLU B C 1
ATOM 771 O O . GLU B 1 26 ? 42.441 -5.552 76.632 1.00 25.71 1263 GLU B O 1
ATOM 777 N N . GLU B 1 27 ? 40.464 -4.689 77.284 1.00 25.34 1264 GLU B N 1
ATOM 778 C CA . GLU B 1 27 ? 39.901 -5.980 77.696 1.00 27.83 1264 GLU B CA 1
ATOM 779 C C . GLU B 1 27 ? 39.345 -6.803 76.55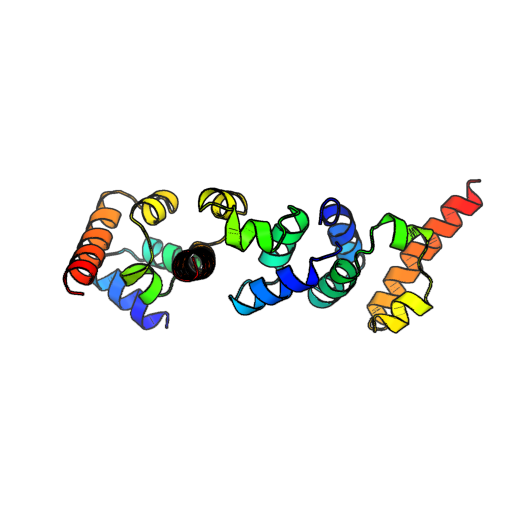6 1.00 23.10 1264 GLU B C 1
ATOM 780 O O . GLU B 1 27 ? 39.053 -7.958 76.749 1.00 25.09 1264 GLU B O 1
ATOM 786 N N . GLY B 1 28 ? 39.365 -6.272 75.335 1.00 23.10 1265 GLY B N 1
ATOM 787 C CA . GLY B 1 28 ? 39.024 -7.056 74.167 1.00 23.00 1265 GLY B CA 1
ATOM 788 C C . GLY B 1 28 ? 37.526 -7.337 74.070 1.00 24.26 1265 GLY B C 1
ATOM 789 O O . GLY B 1 28 ? 37.155 -8.244 73.400 1.00 25.29 1265 GLY B O 1
ATOM 790 N N . TYR B 1 29 ? 36.694 -6.570 74.763 1.00 26.41 1266 TYR B N 1
ATOM 791 C CA . TYR B 1 29 ? 35.224 -6.635 74.503 1.00 24.13 1266 TYR B CA 1
ATOM 792 C C . TYR B 1 29 ? 34.915 -6.114 73.114 1.00 27.25 1266 TYR B C 1
ATOM 793 O O . TYR B 1 29 ? 35.537 -5.109 72.651 1.00 28.43 1266 TYR B O 1
ATOM 802 N N . THR B 1 30 ? 33.965 -6.773 72.410 1.00 26.16 1267 THR B N 1
ATOM 803 C CA . THR B 1 30 ? 33.396 -6.229 71.186 1.00 25.76 1267 THR B CA 1
ATOM 804 C C . THR B 1 30 ? 32.081 -5.558 71.515 1.00 25.05 1267 THR B C 1
ATOM 805 O O . THR B 1 30 ? 31.493 -5.809 72.606 1.00 22.83 1267 THR B O 1
ATOM 809 N N . LEU B 1 31 ? 31.583 -4.771 70.568 1.00 23.29 1268 LEU B N 1
ATOM 810 C CA . LEU B 1 31 ? 30.283 -4.146 70.714 1.00 21.16 1268 LEU B CA 1
ATOM 811 C C . LEU B 1 31 ? 29.247 -5.236 70.943 1.00 21.00 1268 LEU B C 1
ATOM 812 O O . LEU B 1 31 ? 28.399 -5.131 71.839 1.00 23.60 1268 LEU B O 1
ATOM 817 N N . SER B 1 32 ? 29.301 -6.297 70.128 1.00 22.48 1269 SER B N 1
ATOM 818 C CA . SER B 1 32 ? 28.390 -7.393 70.294 1.00 24.67 1269 SER B CA 1
ATOM 819 C C . SER B 1 32 ? 28.408 -8.011 71.709 1.00 23.73 1269 SER B C 1
ATOM 820 O O . SER B 1 32 ? 27.385 -8.368 72.257 1.00 23.84 1269 SER B O 1
ATOM 823 N N . ASP B 1 33 ? 29.602 -8.170 72.288 1.00 26.09 1270 ASP B N 1
ATOM 824 C CA . ASP B 1 33 ? 29.733 -8.701 73.667 1.00 25.42 1270 ASP B CA 1
ATOM 825 C C . ASP B 1 33 ? 28.985 -7.739 74.672 1.00 22.88 1270 ASP B C 1
ATOM 826 O O . ASP B 1 33 ? 28.304 -8.244 75.624 1.00 25.49 1270 ASP B O 1
ATOM 831 N N . ILE B 1 34 ? 29.090 -6.427 74.455 1.00 20.45 1271 ILE B N 1
ATOM 832 C CA . ILE B 1 34 ? 28.540 -5.403 75.378 1.00 21.33 1271 ILE B CA 1
ATOM 833 C C . ILE B 1 34 ? 27.023 -5.534 75.264 1.00 22.23 1271 ILE B C 1
ATOM 834 O O . ILE B 1 34 ? 26.327 -5.605 76.256 1.00 26.40 1271 ILE B O 1
ATOM 839 N N . LEU B 1 35 ? 26.542 -5.518 74.023 1.00 24.28 1272 LEU B N 1
ATOM 840 C CA . LEU B 1 35 ? 25.082 -5.457 73.774 1.00 24.60 1272 LEU B CA 1
ATOM 841 C C . LEU B 1 35 ? 24.379 -6.734 74.182 1.00 29.02 1272 LEU B C 1
ATOM 842 O O . LEU B 1 35 ? 23.221 -6.676 74.648 1.00 28.90 1272 LEU B O 1
ATOM 847 N N . ASN B 1 36 ? 25.055 -7.888 74.000 1.00 27.68 1273 ASN B N 1
ATOM 848 C CA . ASN B 1 36 ? 24.427 -9.191 74.130 1.00 26.32 1273 ASN B CA 1
ATOM 849 C C . ASN B 1 36 ? 24.825 -10.071 75.315 1.00 29.96 1273 ASN B C 1
ATOM 850 O O . ASN B 1 36 ? 24.009 -10.834 75.801 1.00 29.68 1273 ASN B O 1
ATOM 855 N N . GLU B 1 37 ? 26.108 -10.010 75.714 1.00 26.93 1274 GLU B N 1
ATOM 856 C CA . GLU B 1 37 ? 26.667 -10.983 76.637 1.00 31.38 1274 GLU B CA 1
ATOM 857 C C . GLU B 1 37 ? 26.957 -10.482 78.044 1.00 29.48 1274 GLU B C 1
ATOM 858 O O . GLU B 1 37 ? 26.820 -11.259 78.989 1.00 31.30 1274 GLU B O 1
ATOM 864 N N . ILE B 1 38 ? 27.453 -9.252 78.186 1.00 26.55 1275 ILE B N 1
ATOM 865 C CA . ILE B 1 38 ? 27.928 -8.821 79.490 1.00 31.29 1275 ILE B CA 1
ATOM 866 C C . ILE B 1 38 ? 26.829 -8.747 80.547 1.00 36.09 1275 ILE B C 1
ATOM 867 O O . ILE B 1 38 ? 25.604 -8.592 80.238 1.00 31.41 1275 ILE B O 1
ATOM 872 N N . THR B 1 39 ? 27.265 -8.986 81.784 1.00 32.64 1276 THR B N 1
ATOM 873 C CA . THR B 1 39 ? 26.449 -8.826 82.944 1.00 33.84 1276 THR B CA 1
ATOM 874 C C . THR B 1 39 ? 26.915 -7.590 83.681 1.00 34.04 1276 THR B C 1
ATOM 875 O O . THR B 1 39 ? 27.989 -6.985 83.378 1.00 31.26 1276 THR B O 1
ATOM 879 N N . LYS B 1 40 ? 26.106 -7.185 84.675 1.00 34.06 1277 LYS B N 1
ATOM 880 C CA . LYS B 1 40 ? 26.563 -6.125 85.570 1.00 37.59 1277 LYS B CA 1
ATOM 881 C C . LYS B 1 40 ? 27.957 -6.401 86.178 1.00 35.99 1277 LYS B C 1
ATOM 882 O O . LYS B 1 40 ? 28.779 -5.499 86.365 1.00 38.04 1277 LYS B O 1
ATOM 888 N N . GLU B 1 41 ? 28.219 -7.665 86.480 1.00 41.77 1278 GLU B N 1
ATOM 889 C CA . GLU B 1 41 ? 29.488 -8.072 87.094 1.00 43.71 1278 GLU B CA 1
ATOM 890 C C . GLU B 1 41 ? 30.725 -7.701 86.232 1.00 41.94 1278 GLU B C 1
ATOM 891 O O . GLU B 1 41 ? 31.764 -7.313 86.761 1.00 40.76 1278 GLU B O 1
ATOM 897 N N . ASP B 1 42 ? 30.566 -7.775 84.905 1.00 38.84 1279 ASP B N 1
ATOM 898 C CA . ASP B 1 42 ? 31.591 -7.379 83.938 1.00 37.16 1279 ASP B CA 1
ATOM 899 C C . ASP B 1 42 ? 31.943 -5.941 84.124 1.00 36.91 1279 ASP B C 1
ATOM 900 O O . ASP B 1 42 ? 33.124 -5.576 84.162 1.00 35.10 1279 ASP B O 1
ATOM 905 N N . LEU B 1 43 ? 30.909 -5.106 84.252 1.00 35.74 1280 LEU B N 1
ATOM 906 C CA . LEU B 1 43 ? 31.108 -3.671 84.418 1.00 37.23 1280 LEU B CA 1
ATOM 907 C C . LEU B 1 43 ? 31.778 -3.337 85.758 1.00 35.23 1280 LEU B C 1
ATOM 908 O O . LEU B 1 43 ? 32.643 -2.447 85.823 1.00 36.54 1280 LEU B O 1
ATOM 913 N N . ARG B 1 44 ? 31.388 -4.033 86.828 1.00 38.26 1281 ARG B N 1
ATOM 914 C CA . ARG B 1 44 ? 32.014 -3.866 88.128 1.00 41.79 1281 ARG B CA 1
ATOM 915 C C . ARG B 1 44 ? 33.494 -4.281 88.072 1.00 40.17 1281 ARG B C 1
ATOM 916 O O . ARG B 1 44 ? 34.360 -3.628 88.678 1.00 37.74 1281 ARG B O 1
ATOM 924 N N . TYR B 1 45 ? 33.790 -5.355 87.328 1.00 37.12 1282 TYR B N 1
ATOM 925 C CA . TYR B 1 45 ? 35.180 -5.792 87.179 1.00 41.12 1282 TYR B CA 1
ATOM 926 C C . TYR B 1 45 ? 36.015 -4.723 86.468 1.00 41.42 1282 TYR B C 1
ATOM 927 O O . TYR B 1 45 ? 37.207 -4.547 86.761 1.00 40.02 1282 TYR B O 1
ATOM 936 N N . LEU B 1 46 ? 35.399 -3.994 85.533 1.00 34.54 1283 LEU B N 1
ATOM 937 C CA . LEU B 1 46 ? 36.055 -2.894 84.859 1.00 41.60 1283 LEU B CA 1
ATOM 938 C C . LEU B 1 46 ? 36.279 -1.699 85.789 1.00 44.59 1283 LEU B C 1
ATOM 939 O O . LEU B 1 46 ? 36.945 -0.748 85.414 1.00 43.78 1283 LEU B O 1
ATOM 944 N N . ARG B 1 47 ? 35.700 -1.770 86.994 1.00 44.22 1284 ARG B N 1
ATOM 945 C CA . ARG B 1 47 ? 35.770 -0.702 87.990 1.00 49.96 1284 ARG B CA 1
ATOM 946 C C . ARG B 1 47 ? 35.190 0.642 87.532 1.00 43.14 1284 ARG B C 1
ATOM 947 O O . ARG B 1 47 ? 35.702 1.717 87.890 1.00 41.35 1284 ARG B O 1
ATOM 955 N N . LEU B 1 48 ? 34.056 0.562 86.837 1.00 37.98 1285 LEU B N 1
ATOM 956 C CA . LEU B 1 48 ? 33.336 1.745 86.433 1.00 38.55 1285 LEU B CA 1
ATOM 957 C C . LEU B 1 48 ? 32.745 2.384 87.698 1.00 37.12 1285 LEU B C 1
ATOM 958 O O . LEU B 1 48 ? 32.293 1.692 88.628 1.00 40.34 1285 LEU B O 1
ATOM 963 N N . ARG B 1 49 ? 32.723 3.716 87.731 1.00 35.80 1286 ARG B N 1
ATOM 964 C CA . ARG B 1 49 ? 31.942 4.469 88.710 1.00 37.15 1286 ARG B CA 1
ATOM 965 C C . ARG B 1 49 ? 30.426 4.194 88.536 1.00 35.07 1286 ARG B C 1
ATOM 966 O O . ARG B 1 49 ? 29.980 3.932 87.416 1.00 33.83 1286 ARG B O 1
ATOM 974 N N . GLY B 1 50 ? 29.680 4.264 89.640 1.00 39.23 1287 GLY B N 1
ATOM 975 C CA . GLY B 1 50 ? 28.267 3.870 89.667 1.00 38.68 1287 GLY B CA 1
ATOM 976 C C . GLY B 1 50 ? 27.367 4.510 88.608 1.00 37.75 1287 GLY B C 1
ATOM 977 O O . GLY B 1 50 ? 26.491 3.839 88.009 1.00 33.29 1287 GLY B O 1
ATOM 978 N N . GLY B 1 51 ? 27.505 5.829 88.442 1.00 38.36 1288 GLY B N 1
ATOM 979 C CA . GLY B 1 51 ? 26.723 6.594 87.476 1.00 36.98 1288 GLY B CA 1
ATOM 980 C C . GLY B 1 51 ? 26.853 6.093 86.077 1.00 35.86 1288 GLY B C 1
ATOM 981 O O . GLY B 1 51 ? 25.849 5.810 85.382 1.00 36.45 1288 GLY B O 1
ATOM 982 N N . LEU B 1 52 ? 28.102 5.946 85.616 1.00 33.20 1289 LEU B N 1
ATOM 983 C CA . LEU B 1 52 ? 28.338 5.464 84.290 1.00 31.56 1289 LEU B CA 1
ATOM 984 C C . LEU B 1 52 ? 27.943 4.013 84.152 1.00 29.45 1289 LEU B C 1
ATOM 985 O O . LEU B 1 52 ? 27.412 3.616 83.114 1.00 30.25 1289 LEU B O 1
ATOM 990 N N . LEU B 1 53 ? 28.209 3.203 85.176 1.00 28.88 1290 LEU B N 1
ATOM 991 C CA . LEU B 1 53 ? 27.811 1.807 85.143 1.00 30.42 1290 LEU B CA 1
ATOM 992 C C . LEU B 1 53 ? 26.302 1.734 84.958 1.00 29.48 1290 LEU B C 1
ATOM 993 O O . LEU B 1 53 ? 25.783 0.931 84.133 1.00 28.12 1290 LEU B O 1
ATOM 998 N N . CYS B 1 54 ? 25.587 2.591 85.690 1.00 33.31 1291 CYS B N 1
ATOM 999 C CA . CYS B 1 54 ? 24.135 2.635 85.609 1.00 33.78 1291 CYS B CA 1
ATOM 1000 C C . CYS B 1 54 ? 23.628 2.988 84.201 1.00 32.69 1291 CYS B C 1
ATOM 1001 O O . CYS B 1 54 ? 22.783 2.346 83.637 1.00 32.53 1291 CYS B O 1
ATOM 100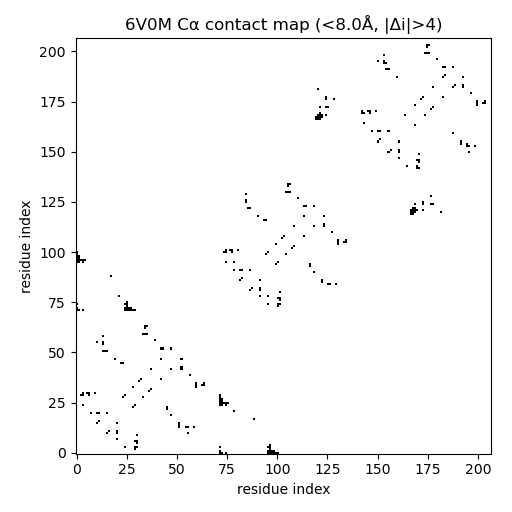4 N N . ARG B 1 55 ? 24.172 4.058 83.649 1.00 34.06 1292 ARG B N 1
ATOM 1005 C CA . ARG B 1 55 ? 23.931 4.533 82.267 1.00 40.11 1292 ARG B CA 1
ATOM 1006 C C . ARG B 1 55 ? 24.255 3.464 81.193 1.00 38.17 1292 ARG B C 1
ATOM 1007 O O . ARG B 1 55 ? 23.455 3.236 80.259 1.00 30.05 1292 ARG B O 1
ATOM 1015 N N . LEU B 1 56 ? 25.408 2.791 81.325 1.00 31.12 1293 LEU B N 1
ATOM 1016 C CA . LEU B 1 56 ? 25.702 1.731 80.380 1.00 29.97 1293 LEU B CA 1
ATOM 1017 C C . LEU B 1 56 ? 24.779 0.572 80.476 1.00 29.40 1293 LEU B C 1
ATOM 1018 O O . LEU B 1 56 ? 24.339 0.038 79.433 1.00 30.18 1293 LEU B O 1
ATOM 1023 N N . TRP B 1 57 ? 24.447 0.140 81.705 1.00 27.48 1294 TRP B N 1
ATOM 1024 C CA . TRP B 1 57 ? 23.616 -1.003 81.864 1.00 28.78 1294 TRP B CA 1
ATOM 1025 C C . TRP B 1 57 ? 22.211 -0.691 81.372 1.00 30.86 1294 TRP B C 1
ATOM 1026 O O . TRP B 1 57 ? 21.535 -1.559 80.815 1.00 28.42 1294 TRP B O 1
ATOM 1037 N N . SER B 1 58 ? 21.778 0.544 81.593 1.00 34.23 1295 SER B N 1
ATOM 1038 C CA . SER B 1 58 ? 20.457 0.977 81.119 1.00 37.57 1295 SER B CA 1
ATOM 1039 C C . SER B 1 58 ? 20.396 0.865 79.599 1.00 34.95 1295 SER B C 1
ATOM 1040 O O . SER B 1 58 ? 19.412 0.349 79.035 1.00 34.02 1295 SER B O 1
ATOM 1043 N N . ALA B 1 59 ? 21.414 1.368 78.922 1.00 33.40 1296 ALA B N 1
ATOM 1044 C CA . ALA B 1 59 ? 21.520 1.326 77.438 1.00 33.10 1296 ALA B CA 1
ATOM 1045 C C . ALA B 1 59 ? 21.545 -0.129 76.910 1.00 28.96 1296 ALA B C 1
ATOM 1046 O O . ALA B 1 59 ? 20.801 -0.467 75.997 1.00 30.52 1296 ALA B O 1
ATOM 1048 N N . VAL B 1 60 ? 22.369 -0.993 77.516 1.00 27.22 1297 VAL B N 1
ATOM 1049 C CA . VAL B 1 60 ? 22.409 -2.394 77.178 1.00 26.28 1297 VAL B CA 1
ATOM 1050 C C . VAL B 1 60 ? 21.040 -3.067 77.413 1.00 28.04 1297 VAL B C 1
ATOM 1051 O O . VAL B 1 60 ? 20.548 -3.815 76.560 1.00 30.35 1297 VAL B O 1
ATOM 1055 N N . SER B 1 61 ? 20.425 -2.823 78.575 1.00 30.09 1298 SER B N 1
ATOM 1056 C CA . SER B 1 61 ? 19.093 -3.426 78.886 1.00 33.01 1298 SER B CA 1
ATOM 1057 C C . SER B 1 61 ? 18.007 -2.990 77.892 1.00 35.31 1298 SER B C 1
ATOM 1058 O O . SER B 1 61 ? 17.140 -3.795 77.497 1.00 35.64 1298 SER B O 1
ATOM 1061 N N . GLN B 1 62 ? 18.032 -1.717 77.489 1.00 33.67 1299 GLN B N 1
ATOM 1062 C CA . GLN B 1 62 ? 17.043 -1.201 76.509 1.00 40.42 1299 GLN B CA 1
ATOM 1063 C C . GLN B 1 62 ? 17.248 -1.864 75.129 1.00 37.53 1299 GLN B C 1
ATOM 1064 O O . GLN B 1 62 ? 16.271 -2.188 74.408 1.00 34.64 1299 GLN B O 1
ATOM 1070 N N . TYR B 1 63 ? 18.514 -2.084 74.776 1.00 32.83 1300 TYR B N 1
ATOM 1071 C CA . TYR B 1 63 ? 18.891 -2.787 73.557 1.00 30.54 1300 TYR B CA 1
ATOM 1072 C C . TYR B 1 63 ? 18.363 -4.175 73.600 1.00 30.13 1300 TYR B C 1
ATOM 1073 O O . TYR B 1 63 ? 17.734 -4.643 72.621 1.00 32.12 1300 TYR B O 1
ATOM 1082 N N . ARG B 1 64 ? 18.554 -4.862 74.729 1.00 29.71 1301 ARG B N 1
ATOM 1083 C CA . ARG B 1 64 ? 18.127 -6.239 74.866 1.00 30.62 1301 ARG B CA 1
ATOM 1084 C C . ARG B 1 64 ? 16.589 -6.381 74.844 1.00 31.71 1301 ARG B C 1
ATOM 1085 O O . ARG B 1 64 ? 16.047 -7.346 74.281 1.00 33.03 1301 ARG B O 1
ATOM 1093 N N . ARG B 1 65 ? 15.885 -5.432 75.485 1.00 33.62 1302 ARG B N 1
ATOM 1094 C CA . ARG B 1 65 ? 14.418 -5.411 75.407 1.00 39.15 1302 ARG B CA 1
ATOM 1095 C C . ARG B 1 65 ? 13.910 -5.234 73.955 1.00 38.30 1302 ARG B C 1
ATOM 1096 O O . ARG B 1 65 ? 12.934 -5.849 73.522 1.00 43.73 1302 ARG B O 1
ATOM 1104 N N . ALA B 1 66 ? 14.560 -4.330 73.223 1.00 38.20 1303 ALA B N 1
ATOM 1105 C CA . ALA B 1 66 ? 14.320 -4.095 71.809 1.00 38.82 1303 ALA B CA 1
ATOM 1106 C C . ALA B 1 66 ? 14.548 -5.326 70.926 1.00 38.01 1303 ALA B C 1
ATOM 1107 O O . ALA B 1 66 ? 13.757 -5.653 70.029 1.00 40.03 1303 ALA B O 1
ATOM 1109 N N . GLN B 1 67 ? 15.635 -6.032 71.186 1.00 37.17 1304 GLN B N 1
ATOM 1110 C CA . GLN B 1 67 ? 15.903 -7.295 70.505 1.00 39.77 1304 GLN B CA 1
ATOM 1111 C C . GLN B 1 67 ? 14.866 -8.316 70.794 1.00 42.23 1304 GLN B C 1
ATOM 1112 O O . GLN B 1 67 ? 14.352 -8.946 69.866 1.00 49.15 1304 GLN B O 1
ATOM 1118 N N . GLU B 1 68 ? 14.508 -8.478 72.072 1.00 45.09 1305 GLU B N 1
ATOM 1119 C CA . GLU B 1 68 ? 13.404 -9.368 72.456 1.00 45.70 1305 GLU B CA 1
ATOM 1120 C C . GLU B 1 68 ? 12.072 -8.980 71.794 1.00 50.65 1305 GLU B C 1
ATOM 1121 O O . GLU B 1 68 ? 11.300 -9.836 71.410 1.00 49.59 1305 GLU B O 1
ATOM 1127 N N . ALA B 1 69 ? 11.789 -7.674 71.723 1.00 45.81 1306 ALA B N 1
ATOM 1128 C CA . ALA B 1 69 ? 10.594 -7.161 71.055 1.00 46.29 1306 ALA B CA 1
ATOM 1129 C C . ALA B 1 69 ? 10.525 -7.523 69.580 1.00 48.57 1306 ALA B C 1
ATOM 1130 O O . ALA B 1 69 ? 9.429 -7.714 69.025 1.00 52.88 1306 ALA B O 1
ATOM 1132 N N . SER B 1 70 ? 11.703 -7.591 68.950 1.00 52.07 1307 SER B N 1
ATOM 1133 C CA . SER B 1 70 ? 11.853 -7.747 67.505 1.00 56.69 1307 SER B CA 1
ATOM 1134 C C . SER B 1 70 ? 11.630 -9.187 67.093 1.00 59.75 1307 SER B C 1
ATOM 1135 O O . SER B 1 70 ? 11.121 -9.434 66.005 1.00 75.40 1307 SER B O 1
ATOM 1138 N N . GLU B 1 71 ? 11.993 -10.113 67.986 1.00 64.64 1308 GLU B N 1
ATOM 1139 C CA . GLU B 1 71 ? 11.591 -11.513 67.909 1.00 75.12 1308 GLU B CA 1
ATOM 1140 C C . GLU B 1 71 ? 11.160 -12.041 69.278 1.00 74.40 1308 GLU B C 1
ATOM 1141 O O . GLU B 1 71 ? 10.239 -12.864 69.386 1.00 82.70 1308 GLU B O 1
ATOM 1147 N N . GLY C 1 3 ? 22.861 19.256 87.625 1.00 74.82 1240 GLY C N 1
ATOM 1148 C CA . GLY C 1 3 ? 21.785 18.568 88.396 1.00 69.96 1240 GLY C CA 1
ATOM 1149 C C . GLY C 1 3 ? 22.181 18.022 89.754 1.00 68.82 1240 GLY C C 1
ATOM 1150 O O . GLY C 1 3 ? 21.425 17.273 90.375 1.00 60.21 1240 GLY C O 1
ATOM 1151 N N . ASP C 1 4 ? 23.339 18.419 90.273 1.00 64.24 1241 ASP C N 1
ATOM 1152 C CA . ASP C 1 4 ? 23.722 17.928 91.582 1.00 64.17 1241 ASP C CA 1
ATOM 1153 C C . ASP C 1 4 ? 22.856 18.483 92.720 1.00 61.23 1241 ASP C C 1
ATOM 1154 O O . ASP C 1 4 ? 22.691 17.845 93.770 1.00 62.52 1241 ASP C O 1
ATOM 1159 N N . LYS C 1 5 ? 22.308 19.678 92.523 1.00 54.10 1242 LYS C N 1
ATOM 1160 C CA . LYS C 1 5 ? 21.528 20.322 93.562 1.00 54.01 1242 LYS C CA 1
ATOM 1161 C C . LYS C 1 5 ? 20.316 19.442 93.884 1.00 52.64 1242 LYS C C 1
ATOM 1162 O O . LYS C 1 5 ? 19.998 19.230 95.066 1.00 46.33 1242 LYS C O 1
ATOM 1168 N N . GLU C 1 6 ? 19.636 18.931 92.845 1.00 48.27 1243 GLU C N 1
ATOM 1169 C CA . GLU C 1 6 ? 18.453 18.083 93.050 1.00 50.04 1243 GLU C CA 1
ATOM 1170 C C . GLU C 1 6 ? 18.809 16.793 93.807 1.00 44.21 1243 GLU C C 1
ATOM 1171 O O . GLU C 1 6 ? 18.086 16.352 94.682 1.00 36.98 1243 GLU C O 1
ATOM 1177 N N . LEU C 1 7 ? 19.953 16.211 93.448 1.00 42.94 1244 LEU C N 1
ATOM 1178 C CA . LEU C 1 7 ? 20.451 15.031 94.087 1.00 39.77 1244 LEU C CA 1
ATOM 1179 C C . LEU C 1 7 ? 20.827 15.290 95.529 1.00 40.04 1244 LEU C C 1
ATOM 1180 O O . LEU C 1 7 ? 20.459 14.529 96.413 1.00 37.08 1244 LEU C O 1
ATOM 1185 N N . ILE C 1 8 ? 21.589 16.363 95.779 1.00 42.89 1245 ILE C N 1
ATOM 1186 C CA . ILE C 1 8 ? 22.006 16.703 97.152 1.00 41.15 1245 ILE C CA 1
ATOM 1187 C C . ILE C 1 8 ? 20.797 16.932 98.079 1.00 40.69 1245 ILE C C 1
ATOM 1188 O O . ILE C 1 8 ? 20.739 16.409 99.190 1.00 36.53 1245 ILE C O 1
ATOM 1193 N N . ASP C 1 9 ? 19.807 17.683 97.583 1.00 40.71 1246 ASP C N 1
ATOM 1194 C CA . ASP C 1 9 ? 18.602 17.976 98.365 1.00 42.32 1246 ASP C CA 1
ATOM 1195 C C . ASP C 1 9 ? 17.814 16.729 98.723 1.00 37.11 1246 ASP C C 1
ATOM 1196 O O . ASP C 1 9 ? 17.348 16.613 99.859 1.00 34.10 1246 ASP C O 1
ATOM 1201 N N . TRP C 1 10 ? 17.701 15.787 97.773 1.00 34.13 1247 TRP C N 1
ATOM 1202 C CA . TRP C 1 10 ? 17.014 14.5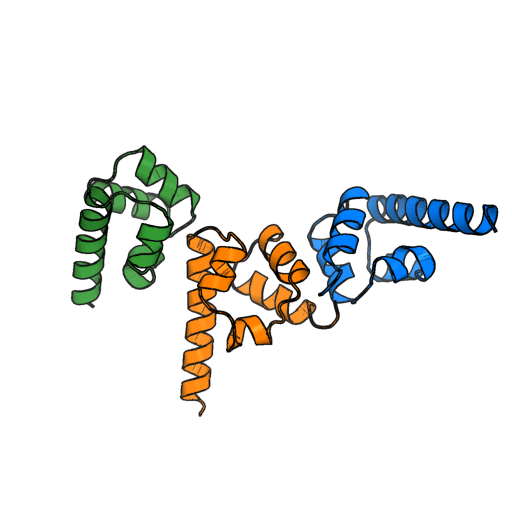31 98.002 1.00 31.63 1247 TRP C CA 1
ATOM 1203 C C . TRP C 1 10 ? 17.767 13.645 99.043 1.00 29.97 1247 TRP C C 1
ATOM 1204 O O . TRP C 1 10 ? 17.162 13.080 99.934 1.00 28.89 1247 TRP C O 1
ATOM 1215 N N . LEU C 1 11 ? 19.096 13.566 98.916 1.00 29.72 1248 LEU C N 1
ATOM 1216 C CA . LEU C 1 11 ? 19.908 12.814 99.851 1.00 31.46 1248 LEU C CA 1
ATOM 1217 C C . LEU C 1 11 ? 19.808 13.358 101.286 1.00 32.23 1248 LEU C C 1
ATOM 1218 O O . LEU C 1 11 ? 19.617 12.580 102.238 1.00 31.00 1248 LEU C O 1
ATOM 1223 N N . ARG C 1 12 ? 19.874 14.681 101.407 1.00 36.96 1249 ARG C N 1
ATOM 1224 C CA . ARG C 1 12 ? 19.734 15.368 102.679 1.00 42.38 1249 ARG C CA 1
ATOM 1225 C C . ARG C 1 12 ? 18.363 15.102 103.271 1.00 43.46 1249 ARG C C 1
ATOM 1226 O O . ARG C 1 12 ? 18.237 14.867 104.459 1.00 44.63 1249 ARG C O 1
ATOM 1234 N N . LEU C 1 13 ? 17.335 15.102 102.414 1.00 43.18 1250 LEU C N 1
ATOM 1235 C CA . LEU C 1 13 ? 15.955 14.844 102.847 1.00 42.03 1250 LEU C CA 1
ATOM 1236 C C . LEU C 1 13 ? 15.795 13.436 103.424 1.00 40.11 1250 LEU C C 1
ATOM 1237 O O . LEU C 1 13 ? 14.961 13.210 104.293 1.00 40.96 1250 LEU C O 1
ATOM 1242 N N . GLN C 1 14 ? 16.580 12.482 102.925 1.00 35.95 1251 GLN C N 1
ATOM 1243 C CA . GLN C 1 14 ? 16.571 11.111 103.450 1.00 37.50 1251 GLN C CA 1
ATOM 1244 C C . GLN C 1 14 ? 17.457 10.939 104.681 1.00 41.62 1251 GLN C C 1
ATOM 1245 O O . GLN C 1 14 ? 17.493 9.855 105.263 1.00 49.59 1251 GLN C O 1
ATOM 1251 N N . GLY C 1 15 ? 18.151 12.010 105.082 1.00 39.78 1252 GLY C N 1
ATOM 1252 C CA . GLY C 1 15 ? 18.998 12.007 106.278 1.00 47.15 1252 GLY C CA 1
ATOM 1253 C C . GLY C 1 15 ? 20.411 11.483 106.051 1.00 48.91 1252 GLY C C 1
ATOM 1254 O O . GLY C 1 15 ? 21.066 11.036 106.979 1.00 46.90 1252 GLY C O 1
ATOM 1255 N N . ALA C 1 16 ? 20.889 11.580 104.806 1.00 42.06 1253 ALA C N 1
ATOM 1256 C CA . ALA C 1 16 ? 22.253 11.224 104.483 1.00 39.59 1253 ALA C CA 1
ATOM 1257 C C . ALA C 1 16 ? 23.204 12.264 105.067 1.00 39.92 1253 ALA C C 1
ATOM 1258 O O . ALA C 1 16 ? 22.903 13.469 105.011 1.00 36.54 1253 ALA C O 1
ATOM 1260 N N . ASP C 1 17 ? 24.340 11.795 105.597 1.00 37.77 1254 ASP C N 1
ATOM 1261 C CA . ASP C 1 17 ? 25.386 12.663 106.134 1.00 43.10 1254 ASP C CA 1
ATOM 1262 C C . ASP C 1 17 ? 26.290 13.186 105.011 1.00 43.78 1254 ASP C C 1
ATOM 1263 O O . ASP C 1 17 ? 26.303 12.644 103.934 1.00 37.62 1254 ASP C O 1
ATOM 1268 N N . ALA C 1 18 ? 27.058 14.240 105.313 1.00 44.57 1255 ALA C N 1
ATOM 1269 C CA . ALA C 1 18 ? 27.894 14.937 104.345 1.00 45.25 1255 ALA C CA 1
ATOM 1270 C C . ALA C 1 18 ? 28.847 14.002 103.579 1.00 42.33 1255 ALA C C 1
ATOM 1271 O O . ALA C 1 18 ? 29.037 14.134 102.393 1.00 36.67 1255 ALA C O 1
ATOM 1273 N N . LYS C 1 19 ? 29.468 13.071 104.306 1.00 43.42 1256 LYS C N 1
ATOM 1274 C CA . LYS C 1 19 ? 30.467 12.184 103.716 1.00 47.29 1256 LYS C CA 1
ATOM 1275 C C . LYS C 1 19 ? 29.815 11.213 102.785 1.00 39.97 1256 LYS C C 1
ATOM 1276 O O . LYS C 1 19 ? 30.336 10.923 101.745 1.00 38.59 1256 LYS C O 1
ATOM 1282 N N . THR C 1 20 ? 28.642 10.701 103.158 1.00 39.96 1257 THR C N 1
ATOM 1283 C CA . THR C 1 20 ? 27.908 9.801 102.297 1.00 36.04 1257 THR C CA 1
ATOM 1284 C C . THR C 1 20 ? 27.442 10.487 101.037 1.00 33.70 1257 THR C C 1
ATOM 1285 O O . THR C 1 20 ? 27.506 9.908 99.950 1.00 32.25 1257 THR C O 1
ATOM 1289 N N . ILE C 1 21 ? 26.964 11.722 101.179 1.00 29.97 1258 ILE C N 1
ATOM 1290 C CA . ILE C 1 21 ? 26.514 12.506 100.060 1.00 30.94 1258 ILE C CA 1
ATOM 1291 C C . ILE C 1 21 ? 27.696 12.692 99.082 1.00 30.03 1258 ILE C C 1
ATOM 1292 O O . ILE C 1 21 ? 27.540 12.515 97.877 1.00 32.14 1258 ILE C O 1
ATOM 1297 N N . GLU C 1 22 ? 28.866 13.013 99.627 1.00 32.78 1259 GLU C N 1
ATOM 1298 C CA . GLU C 1 22 ? 30.095 13.212 98.796 1.00 37.33 1259 GLU C CA 1
ATOM 1299 C C . GLU C 1 22 ? 30.467 11.943 97.995 1.00 36.75 1259 GLU C C 1
ATOM 1300 O O . GLU C 1 22 ? 30.754 11.995 96.812 1.00 35.28 1259 GLU C O 1
ATOM 1306 N N . LYS C 1 23 ? 30.378 10.801 98.665 1.00 35.70 1260 LYS C N 1
ATOM 1307 C CA . LYS C 1 23 ? 30.609 9.518 98.037 1.00 36.66 1260 LYS C CA 1
ATOM 1308 C C . LYS C 1 23 ? 29.675 9.237 96.881 1.00 31.86 1260 LYS C C 1
ATOM 1309 O O . LYS C 1 23 ? 30.102 8.804 95.793 1.00 32.56 1260 LYS C O 1
ATOM 1315 N N . ILE C 1 24 ? 28.374 9.449 97.073 1.00 32.46 1261 ILE C N 1
ATOM 1316 C CA . ILE C 1 24 ? 27.433 9.235 95.998 1.00 31.10 1261 ILE C CA 1
ATOM 1317 C C . ILE C 1 24 ? 27.614 10.187 94.831 1.00 29.24 1261 ILE C C 1
ATOM 1318 O O . ILE C 1 24 ? 27.556 9.820 93.641 1.00 30.34 1261 ILE C O 1
ATOM 1323 N N . VAL C 1 25 ? 27.863 11.467 95.156 1.00 32.76 1262 VAL C N 1
ATOM 1324 C CA . VAL C 1 25 ? 28.152 12.466 94.121 1.00 35.14 1262 VAL C CA 1
ATOM 1325 C C . VAL C 1 25 ? 29.400 12.075 93.306 1.00 33.33 1262 VAL C C 1
ATOM 1326 O O . VAL C 1 25 ? 29.431 12.165 92.093 1.00 32.54 1262 VAL C O 1
ATOM 1330 N N . GLU C 1 26 ? 30.435 11.623 94.001 1.00 35.15 1263 GLU C N 1
ATOM 1331 C CA . GLU C 1 26 ? 31.670 11.232 93.328 1.00 35.26 1263 GLU C CA 1
ATOM 1332 C C . GLU C 1 26 ? 31.462 10.054 92.342 1.00 32.52 1263 GLU C C 1
ATOM 1333 O O . GLU C 1 26 ? 32.209 9.939 91.374 1.00 34.78 1263 GLU C O 1
ATOM 1339 N N . GLU C 1 27 ? 30.453 9.215 92.587 1.00 31.82 1264 GLU C N 1
ATOM 1340 C CA . GLU C 1 27 ? 30.085 8.148 91.653 1.00 33.02 1264 GLU C CA 1
ATOM 1341 C C . GLU C 1 27 ? 29.346 8.666 90.401 1.00 32.83 1264 GLU C C 1
ATOM 1342 O O . GLU C 1 27 ? 29.239 7.950 89.406 1.00 34.67 1264 GLU C O 1
ATOM 1348 N N . GLY C 1 28 ? 28.892 9.922 90.431 1.00 32.90 1265 GLY C N 1
ATOM 1349 C CA . GLY C 1 28 ? 28.380 10.549 89.219 1.00 34.56 1265 GLY C CA 1
ATOM 1350 C C . GLY C 1 28 ? 26.943 10.062 88.950 1.00 30.81 1265 GLY C C 1
ATOM 1351 O O . GLY C 1 28 ? 26.486 10.121 87.819 1.00 32.63 1265 GLY C O 1
ATOM 1352 N N . TYR C 1 29 ? 26.264 9.587 89.984 1.00 27.85 1266 TYR C N 1
ATOM 1353 C CA . TYR C 1 29 ? 24.813 9.285 89.821 1.00 30.47 1266 TYR C CA 1
ATOM 1354 C C . TYR C 1 29 ? 24.010 10.576 89.652 1.00 34.19 1266 TYR C C 1
ATOM 1355 O O . TYR C 1 29 ? 24.352 11.640 90.232 1.00 35.04 1266 TYR C O 1
ATOM 1364 N N . THR C 1 30 ? 22.924 10.508 88.879 1.00 34.81 1267 THR C N 1
ATOM 1365 C CA . THR C 1 30 ? 21.893 11.543 88.914 1.00 35.87 1267 THR C CA 1
ATOM 1366 C C . THR C 1 30 ? 20.741 11.078 89.816 1.00 33.53 1267 THR C C 1
ATOM 1367 O O . THR C 1 30 ? 20.624 9.900 90.173 1.00 26.21 1267 THR C O 1
ATOM 1371 N N . LEU C 1 31 ? 19.886 12.027 90.193 1.00 33.69 1268 LEU C N 1
ATOM 1372 C CA . LEU C 1 31 ? 18.690 11.668 90.944 1.00 31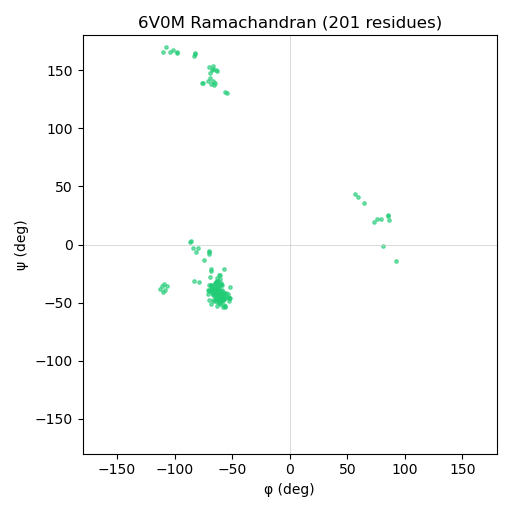.49 1268 LEU C CA 1
ATOM 1373 C C . LEU C 1 31 ? 17.870 10.662 90.156 1.00 29.80 1268 LEU C C 1
ATOM 1374 O O . LEU C 1 31 ? 17.370 9.660 90.706 1.00 31.05 1268 LEU C O 1
ATOM 1379 N N . SER C 1 32 ? 17.752 10.878 88.856 1.00 31.66 1269 SER C N 1
ATOM 1380 C CA . SER C 1 32 ? 16.946 9.993 88.022 1.00 31.50 1269 SER C CA 1
ATOM 1381 C C . SER C 1 32 ? 17.451 8.558 88.045 1.00 30.60 1269 SER C C 1
ATOM 1382 O O . SER C 1 32 ? 16.668 7.593 88.091 1.00 30.19 1269 SER C O 1
ATOM 1385 N N . ASP C 1 33 ? 18.781 8.381 88.005 1.00 29.80 1270 ASP C N 1
ATOM 1386 C CA . ASP C 1 33 ? 19.382 7.075 88.138 1.00 28.79 1270 ASP C CA 1
ATOM 1387 C C . ASP C 1 33 ? 18.965 6.357 89.450 1.00 24.50 1270 ASP C C 1
ATOM 1388 O O . ASP C 1 33 ? 18.694 5.126 89.437 1.00 23.78 1270 ASP C O 1
ATOM 1393 N N . ILE C 1 34 ? 18.965 7.110 90.573 1.00 24.26 1271 ILE C N 1
ATOM 1394 C CA . ILE C 1 34 ? 18.714 6.561 91.897 1.00 22.83 1271 ILE C CA 1
ATOM 1395 C C . ILE C 1 34 ? 17.227 6.175 91.926 1.00 25.70 1271 ILE C C 1
ATOM 1396 O O . ILE C 1 34 ? 16.887 5.095 92.330 1.00 28.19 1271 ILE C O 1
ATOM 1401 N N . LEU C 1 35 ? 16.377 7.098 91.484 1.00 25.71 1272 LEU C N 1
ATOM 1402 C CA . LEU C 1 35 ? 14.942 6.890 91.617 1.00 25.58 1272 LEU C CA 1
ATOM 1403 C C . LEU C 1 35 ? 14.388 5.792 90.698 1.00 26.26 1272 LEU C C 1
ATOM 1404 O O . LEU C 1 35 ? 13.456 5.050 91.106 1.00 25.26 1272 LEU C O 1
ATOM 1409 N N . ASN C 1 36 ? 14.952 5.675 89.508 1.00 25.99 1273 ASN C N 1
ATOM 1410 C CA . ASN C 1 36 ? 14.457 4.769 88.486 1.00 29.66 1273 ASN C CA 1
ATOM 1411 C C . ASN C 1 36 ? 15.271 3.513 88.200 1.00 31.17 1273 ASN C C 1
ATOM 1412 O O . ASN C 1 36 ? 14.664 2.495 87.858 1.00 32.39 1273 ASN C O 1
ATOM 1417 N N . GLU C 1 37 ? 16.609 3.586 88.276 1.00 29.81 1274 GLU C N 1
ATOM 1418 C CA . GLU C 1 37 ? 17.448 2.534 87.701 1.00 31.56 1274 GLU C CA 1
ATOM 1419 C C . GLU C 1 37 ? 18.183 1.657 88.712 1.00 31.19 1274 GLU C C 1
ATOM 1420 O O . GLU C 1 37 ? 18.412 0.519 88.451 1.00 31.89 1274 GLU C O 1
ATOM 1426 N N . ILE C 1 38 ? 18.717 2.251 89.770 1.00 29.23 1275 ILE C N 1
ATOM 1427 C CA . ILE C 1 38 ? 19.598 1.482 90.663 1.00 34.48 1275 ILE C CA 1
ATOM 1428 C C . ILE C 1 38 ? 18.879 0.386 91.417 1.00 29.87 1275 ILE C C 1
ATOM 1429 O O . ILE C 1 38 ? 17.689 0.424 91.631 1.00 32.93 1275 ILE C O 1
ATOM 1434 N N . THR C 1 39 ? 19.622 -0.659 91.741 1.00 31.11 1276 THR C N 1
ATOM 1435 C CA . THR C 1 39 ? 19.131 -1.711 92.593 1.00 28.73 1276 THR C CA 1
ATOM 1436 C C . THR C 1 39 ? 19.659 -1.558 93.998 1.00 29.35 1276 THR C C 1
ATOM 1437 O O . THR C 1 39 ? 20.634 -0.855 94.254 1.00 28.24 1276 THR C O 1
ATOM 1441 N N . LYS C 1 40 ? 19.061 -2.312 94.926 1.00 30.15 1277 LYS C N 1
ATOM 1442 C CA . LYS C 1 40 ? 19.563 -2.325 96.279 1.00 29.33 1277 LYS C CA 1
ATOM 1443 C C . LYS C 1 40 ? 20.983 -2.845 96.294 1.00 28.75 1277 LYS C C 1
ATOM 1444 O O . LYS C 1 40 ? 21.852 -2.384 97.059 1.00 30.92 1277 LYS C O 1
ATOM 1450 N N . GLU C 1 41 ? 21.247 -3.812 95.411 1.00 30.71 1278 GLU C N 1
ATOM 1451 C CA . GLU C 1 41 ? 22.564 -4.464 95.364 1.00 33.99 1278 GLU C CA 1
ATOM 1452 C C . GLU C 1 41 ? 23.650 -3.452 94.964 1.00 33.08 1278 GLU C C 1
ATOM 1453 O O . GLU C 1 41 ? 24.777 -3.527 95.424 1.00 33.59 1278 GLU C O 1
ATOM 1459 N N . ASP C 1 42 ? 23.278 -2.471 94.132 1.00 32.01 1279 ASP C N 1
ATOM 1460 C CA . ASP C 1 42 ? 24.166 -1.397 93.720 1.00 31.96 1279 ASP C CA 1
ATOM 1461 C C . ASP C 1 42 ? 24.608 -0.595 94.916 1.00 32.82 1279 ASP C C 1
ATOM 1462 O O . ASP C 1 42 ? 25.784 -0.282 95.043 1.00 28.11 1279 ASP C O 1
ATOM 1467 N N . LEU C 1 43 ? 23.663 -0.306 95.824 1.00 28.90 1280 LEU C N 1
ATOM 1468 C CA . LEU C 1 43 ? 23.940 0.452 97.018 1.00 29.25 1280 LEU C CA 1
ATOM 1469 C C . LEU C 1 43 ? 24.843 -0.321 97.965 1.00 30.24 1280 LEU C C 1
ATOM 1470 O O . LEU C 1 43 ? 25.756 0.244 98.528 1.00 31.32 1280 LEU C O 1
ATOM 1475 N N . ARG C 1 44 ? 24.587 -1.621 98.108 1.00 32.13 1281 ARG C N 1
ATOM 1476 C CA . ARG C 1 44 ? 25.460 -2.500 98.917 1.00 32.83 1281 ARG C CA 1
ATOM 1477 C C . ARG C 1 44 ? 26.864 -2.580 98.329 1.00 34.65 1281 ARG C C 1
ATOM 1478 O O . ARG C 1 44 ? 27.839 -2.609 99.067 1.00 35.57 1281 ARG C O 1
ATOM 1486 N N . TYR C 1 45 ? 26.975 -2.590 96.999 1.00 36.36 1282 TYR C N 1
ATOM 1487 C CA . TYR C 1 45 ? 28.286 -2.631 96.354 1.00 34.47 1282 TYR C CA 1
ATOM 1488 C C . TYR C 1 45 ? 29.063 -1.341 96.666 1.00 37.40 1282 TYR C C 1
ATOM 1489 O O . TYR C 1 45 ? 30.287 -1.362 96.854 1.00 36.05 1282 TYR C O 1
ATOM 1498 N N . LEU C 1 46 ? 28.348 -0.224 96.773 1.00 38.65 1283 LEU C N 1
ATOM 1499 C CA . LEU C 1 46 ? 28.948 1.037 97.182 1.00 39.92 1283 LEU C CA 1
ATOM 1500 C C . LEU C 1 46 ? 29.364 1.049 98.641 1.00 37.06 1283 LEU C C 1
ATOM 1501 O O . LEU C 1 46 ? 29.968 1.981 99.086 1.00 36.64 1283 LEU C O 1
ATOM 1506 N N . ARG C 1 47 ? 29.023 -0.024 99.363 1.00 34.35 1284 ARG C N 1
ATOM 1507 C CA . ARG C 1 47 ? 29.324 -0.215 100.763 1.00 38.80 1284 ARG C CA 1
ATOM 1508 C C . ARG C 1 47 ? 28.658 0.782 101.671 1.00 36.75 1284 ARG C C 1
ATOM 1509 O O . ARG C 1 47 ? 29.199 1.114 102.707 1.00 36.35 1284 ARG C O 1
ATOM 1517 N N . LEU C 1 48 ? 27.427 1.182 101.333 1.00 33.48 1285 LEU C N 1
ATOM 1518 C CA . LEU C 1 48 ? 26.612 1.982 102.263 1.00 34.41 1285 LEU C CA 1
ATOM 1519 C C . LEU C 1 48 ? 26.232 1.101 103.433 1.00 34.68 1285 LEU C C 1
ATOM 1520 O O . LEU C 1 48 ? 25.961 -0.102 103.267 1.00 37.98 1285 LEU C O 1
ATOM 1525 N N . ARG C 1 49 ? 26.299 1.669 104.642 1.00 34.71 1286 ARG C N 1
ATOM 1526 C CA . ARG C 1 49 ? 25.903 0.940 105.836 1.00 35.66 1286 ARG C CA 1
ATOM 1527 C C . ARG C 1 49 ? 24.381 0.741 105.832 1.00 32.08 1286 ARG C C 1
ATOM 1528 O O . ARG C 1 49 ? 23.669 1.531 105.249 1.00 26.31 1286 ARG C O 1
ATOM 1536 N N . GLY C 1 50 ? 23.930 -0.331 106.492 1.00 33.83 1287 GLY C N 1
ATOM 1537 C CA . GLY C 1 50 ? 22.520 -0.744 106.506 1.00 33.36 1287 GLY C CA 1
ATOM 1538 C C . GLY C 1 50 ? 21.524 0.329 106.883 1.00 32.18 1287 GLY C C 1
ATOM 1539 O O . GLY C 1 50 ? 20.443 0.470 106.199 1.00 34.29 1287 GLY C O 1
ATOM 1540 N N . GLY C 1 51 ? 21.850 1.068 107.956 1.00 29.66 1288 GLY C N 1
ATOM 1541 C CA . GLY C 1 51 ? 20.967 2.113 108.477 1.00 32.41 1288 GLY C CA 1
ATOM 1542 C C . GLY C 1 51 ? 20.620 3.146 107.404 1.00 30.32 1288 GLY C C 1
ATOM 1543 O O . GLY C 1 51 ? 19.404 3.458 107.127 1.00 31.25 1288 GLY C O 1
ATOM 1544 N N . LEU C 1 52 ? 21.678 3.701 106.787 1.00 29.61 1289 LEU C N 1
ATOM 1545 C CA . LEU C 1 52 ? 21.475 4.675 105.749 1.00 29.46 1289 LEU C CA 1
ATOM 1546 C C . LEU C 1 52 ? 20.836 4.061 104.505 1.00 28.60 1289 LEU C C 1
ATOM 1547 O O . LEU C 1 52 ? 19.985 4.676 103.884 1.00 34.73 1289 LEU C O 1
ATOM 1552 N N . LEU C 1 53 ? 21.250 2.845 104.157 1.00 24.64 1290 LEU C N 1
ATOM 1553 C CA . LEU C 1 53 ? 20.777 2.189 102.960 1.00 26.25 1290 LEU C CA 1
ATOM 1554 C C . LEU C 1 53 ? 19.276 2.010 103.072 1.00 26.13 1290 LEU C C 1
ATOM 1555 O O . LEU C 1 53 ? 18.561 2.278 102.098 1.00 28.07 1290 LEU C O 1
ATOM 1560 N N . CYS C 1 54 ? 18.808 1.625 104.257 1.00 30.39 1291 CYS C N 1
ATOM 1561 C CA . CYS C 1 54 ? 17.375 1.398 104.447 1.00 30.53 1291 CYS C CA 1
ATOM 1562 C C . CYS C 1 54 ? 16.546 2.672 104.269 1.00 31.59 1291 CYS C C 1
ATOM 1563 O O . CYS C 1 54 ? 15.455 2.604 103.680 1.00 33.54 1291 CYS C O 1
ATOM 1566 N N . ARG C 1 55 ? 17.036 3.821 104.747 1.00 31.18 1292 ARG C N 1
ATOM 1567 C CA . ARG C 1 55 ? 16.404 5.129 104.551 1.00 35.11 1292 ARG C CA 1
ATOM 1568 C C . ARG C 1 55 ? 16.298 5.531 103.056 1.00 33.63 1292 ARG C C 1
ATOM 1569 O O . ARG C 1 55 ? 15.253 5.969 102.558 1.00 32.66 1292 ARG C O 1
ATOM 1577 N N . LEU C 1 56 ? 17.398 5.360 102.331 1.00 34.45 1293 LEU C N 1
ATOM 1578 C CA . LEU C 1 56 ? 17.407 5.646 100.893 1.00 33.36 1293 LEU C CA 1
ATOM 1579 C C . LEU C 1 56 ? 16.463 4.696 100.126 1.00 31.90 1293 LEU C C 1
ATOM 1580 O O . LEU C 1 56 ? 15.677 5.110 99.273 1.00 28.17 1293 LEU C O 1
ATOM 1585 N N . TRP C 1 57 ? 16.526 3.408 100.469 1.00 32.69 1294 TRP C N 1
ATOM 1586 C CA . TRP C 1 57 ? 15.760 2.425 99.761 1.00 31.42 1294 TRP C CA 1
ATOM 1587 C C . TRP C 1 57 ? 14.289 2.595 100.031 1.00 31.23 1294 TRP C C 1
ATOM 1588 O O . TRP C 1 57 ? 13.473 2.369 99.144 1.00 34.97 1294 TRP C O 1
ATOM 1599 N N . SER C 1 58 ? 13.940 3.000 101.246 1.00 34.98 1295 SER C N 1
ATOM 1600 C CA . SER C 1 58 ? 12.532 3.286 101.569 1.00 35.33 1295 SER C CA 1
ATOM 1601 C C . SER C 1 58 ? 11.973 4.385 100.632 1.00 33.06 1295 SER C C 1
ATOM 1602 O O . SER C 1 58 ? 10.884 4.253 100.047 1.00 28.77 1295 SER C O 1
ATOM 1605 N N . ALA C 1 59 ? 12.745 5.458 100.489 1.00 30.10 1296 ALA C N 1
ATOM 1606 C CA . ALA C 1 59 ? 12.345 6.591 99.605 1.00 33.35 1296 ALA C CA 1
ATOM 1607 C C . ALA C 1 59 ? 12.259 6.164 98.117 1.00 30.43 1296 ALA C C 1
ATOM 1608 O O . ALA C 1 59 ? 11.293 6.458 97.446 1.00 27.92 1296 ALA C O 1
ATOM 1610 N N . VAL C 1 60 ? 13.270 5.437 97.628 1.00 27.84 1297 VAL C N 1
ATOM 1611 C CA . VAL C 1 60 ? 13.277 4.899 96.285 1.00 25.81 1297 VAL C CA 1
ATOM 1612 C C . VAL C 1 60 ? 12.067 3.965 96.066 1.00 26.49 1297 VAL C C 1
ATOM 1613 O O . VAL C 1 60 ? 11.376 4.070 95.056 1.00 26.80 1297 VAL C O 1
ATOM 1617 N N . SER C 1 61 ? 11.824 3.045 97.008 1.00 28.67 1298 SER C N 1
ATOM 1618 C CA . SER C 1 61 ? 10.702 2.105 96.912 1.00 30.06 1298 SER C CA 1
ATOM 1619 C C . SER C 1 61 ? 9.342 2.808 96.847 1.00 33.65 1298 SER C C 1
ATOM 1620 O O . SER C 1 61 ? 8.477 2.404 96.058 1.00 33.84 1298 SER C O 1
ATOM 1623 N N . GLN C 1 62 ? 9.170 3.849 97.660 1.00 34.89 1299 GLN C N 1
ATOM 1624 C CA . GLN C 1 62 ? 7.904 4.626 97.667 1.00 38.45 1299 GLN C CA 1
ATOM 1625 C C . GLN C 1 62 ? 7.702 5.346 96.316 1.00 34.92 1299 GLN C C 1
ATOM 1626 O O . GLN C 1 62 ? 6.585 5.411 95.780 1.00 36.91 1299 GLN C O 1
ATOM 1632 N N . TYR C 1 63 ? 8.807 5.864 95.771 1.00 32.86 1300 TYR C N 1
ATOM 1633 C CA . TYR C 1 63 ? 8.794 6.510 94.469 1.00 33.64 1300 TYR C CA 1
ATOM 1634 C C . TYR C 1 63 ? 8.390 5.495 93.394 1.00 31.46 1300 TYR C C 1
ATOM 1635 O O . TYR C 1 63 ? 7.519 5.761 92.541 1.00 33.42 1300 TYR C O 1
ATOM 1644 N N . ARG C 1 64 ? 8.970 4.302 93.465 1.00 27.06 1301 ARG C N 1
ATOM 1645 C CA . ARG C 1 64 ? 8.731 3.286 92.423 1.00 29.37 1301 ARG C CA 1
ATOM 1646 C C . ARG C 1 64 ? 7.312 2.735 92.503 1.00 30.87 1301 ARG C C 1
ATOM 1647 O O . ARG C 1 64 ? 6.676 2.510 91.464 1.00 32.50 1301 ARG C O 1
ATOM 1655 N N . ARG C 1 65 ? 6.836 2.536 93.734 1.00 36.44 1302 ARG C N 1
ATOM 1656 C CA . ARG C 1 65 ? 5.453 2.112 93.944 1.00 39.98 1302 ARG C CA 1
ATOM 1657 C C . ARG C 1 65 ? 4.448 3.144 93.415 1.00 40.78 1302 ARG C C 1
ATOM 1658 O O . ARG C 1 65 ? 3.381 2.773 92.870 1.00 43.97 1302 ARG C O 1
ATOM 1666 N N . ALA C 1 66 ? 4.742 4.425 93.647 1.00 36.56 1303 ALA C N 1
ATOM 1667 C CA . ALA C 1 66 ? 3.969 5.510 93.087 1.00 41.24 1303 ALA C CA 1
ATOM 1668 C C . ALA C 1 66 ? 3.839 5.534 91.569 1.00 42.88 1303 ALA C C 1
ATOM 1669 O O . ALA C 1 66 ? 2.927 6.181 91.106 1.00 42.69 1303 ALA C O 1
ATOM 1671 N N . GLN C 1 67 ? 4.731 4.878 90.802 1.00 39.55 1304 GLN C N 1
ATOM 1672 C CA . GLN C 1 67 ? 4.723 4.956 89.308 1.00 40.97 1304 GLN C CA 1
ATOM 1673 C C . GLN C 1 67 ? 3.755 3.964 88.632 1.00 49.33 1304 GLN C C 1
ATOM 1674 O O . GLN C 1 67 ? 3.202 3.069 89.280 1.00 51.44 1304 GLN C O 1
#

InterPro domains:
  IPR000719 Protein kinase domain [PF00069] (657-907)
  IPR000719 Protein kinase domain [PS50011] (652-908)
  IPR000719 Protein kinase domain [SM00220] (652-908)
  IPR008271 Serine/threonine-protein kinase, active site [PS00108] (769-781)
  IPR011009 Protein kinase-like domain superfamily [SSF56112] (657-946)
  IPR013761 Sterile alpha motif/pointed domain superfamily [SSF47769] (1240-1303)
  IPR017441 Protein kinase, ATP binding site [PS00107] (658-681)
  IPR025136 MAP3K, TRAFs-binding domain [PF13281] (136-514)
  IPR043969 MAP3K, PH domain [PF19039] (527-624)
  IPR046872 MAP3K, deoxyribohydrolase domain [PF20309] (86-121)
  IPR046873 MAP3K, HisK-N-like globin domain [PF20302] (1003-1134)

Secondary structure (DSSP, 8-state):
-TTHHHHHHHHHHTT--HHHHHHHHHTT--HHIIIII--HHHHHHTT--HHHHHHHHHHHHHHHHHHHHH-/-TTHHHHHHHHHHTT--HHHHHHHHHTT--HHHHHHT--HHHHHHTT--HHHHHHHHHHHHHHHHHHHHH-/-HHHHHHHHHHTT--HHHHHHHHHHT--HHIIIII--HHHHHHTT--HHHHHHHHHHHHHHHHH-